Protein AF-A0A944F4V7-F1 (afdb_monomer_lite)

Foldseek 3Di:
DDDQLVVVLVVLCVVLVVDDPVVSLVSLLVVLCVCLVVVNLVSNLVVLCPDDPVSVLSSLSSCLSSLVQVVLLQLCQPPRPNSNVSSLVRNLVSVNDLVSLVVSCPPHDPVSLLSSLVSCLVSLVQVSLLVCLVVCCVPPRLLSSLSSLLSYDPVSCLVCCLVSVVNDPQQQSVLVRPVPSLLVSVLVVLVPDDLVCLQVVCQRCVNSLLNNCVPCVPSSLVSCQVNPHLADHPSCLCVLLSNCVVPLLSSLVSLVDPSNVRSVVVNSPDLSNLLSSQVPHDLVSLLVSLQVCLVPVVVNVSNLVSHDPVCSVVSCVSHPDDPPDPPPVPDDD

pLDDT: mean 88.34, std 12.75, range [27.78, 97.62]

Secondary structure (DSSP, 8-state):
-PPPHHHHHHHHHHHHTTS-HHHHHHHHHHHHHHHHHTT-HHHHHHHHHTS-HHHHHHHHHHHHHHT-HHHHHTTTT-SSHHHHHHHHHHHHHHT--HHHHHHHHHT--HHHHHHHHHHHHHHT-HHHHHHHHHHHHHHH-HHHHTTTTTTS-HHHHHHHHHHHGGG----HHHHHH-HHHHHHHHHHHHHHS-HHHHHHHHHHHHHHHHHTTTT-HHHHHHHHHHS--SS--HHHHTTHHHHHHH-HHHHHHHHHSTTHHHHHHTT---HHHHHHHHHHS-HHHHHHHHHHTTT-HHHHHHHHHHS-HHHHHHHHHHSS-----TTSSS---

Sequence (333 aa):
MVHPPQRQADRLLDALDPLPYPLRMRQLAGRARQLAAEGTLRPVLEELDGRGPYERGIAAVAAAVGRDADWVAARLADPDDFVRGQALRVAGRLGVPDAAYEAALDDAPAAVRHQLVRAMVRDGRTALAERMVDAVRDTWGDAEAVRLLPICGHETVARLLPALFHAVHSWKALGARHPALVLDAAEGELAALPEALRDGWWQRNAHAVASALDAEPLRVLGLLGRYAPTALPLALRGRLGALAAADPAGVVRLLLGPGGYAIRRSGALRRSVLCRLARNAPQQVVVELGRAMGQYTRDVARLAMALPPAERGPFWGSSPGKPKTRTEMILKP

Radius of gyration: 29.89 Å; chains: 1; bounding box: 67×53×82 Å

Structure (mmCIF, N/CA/C/O backbone):
data_AF-A0A944F4V7-F1
#
_entry.id   AF-A0A944F4V7-F1
#
loop_
_atom_site.group_PDB
_atom_site.id
_atom_site.type_symbol
_atom_site.label_atom_id
_atom_site.label_alt_id
_atom_site.label_comp_id
_atom_site.label_asym_id
_atom_site.label_entity_id
_atom_site.label_seq_id
_atom_site.pdbx_PDB_ins_code
_atom_site.Cartn_x
_atom_site.Cartn_y
_atom_site.Cartn_z
_atom_site.occupancy
_atom_site.B_iso_or_equiv
_atom_site.auth_seq_id
_atom_site.auth_comp_id
_atom_site.auth_asym_id
_atom_site.auth_atom_id
_atom_site.pdbx_PDB_model_num
ATOM 1 N N . MET A 1 1 ? -16.681 -3.894 49.417 1.00 44.81 1 MET A N 1
ATOM 2 C CA . MET A 1 1 ? -18.051 -3.545 48.979 1.00 44.81 1 MET A CA 1
ATOM 3 C C . MET A 1 1 ? -17.992 -3.174 47.508 1.00 44.81 1 MET A C 1
ATOM 5 O O . MET A 1 1 ? -17.346 -2.188 47.182 1.00 44.81 1 MET A O 1
ATOM 9 N N . VAL A 1 2 ? -18.595 -3.975 46.629 1.00 52.44 2 VAL A N 1
ATOM 10 C CA . VAL A 1 2 ? -18.727 -3.638 45.203 1.00 52.44 2 VAL A CA 1
ATOM 11 C C . VAL A 1 2 ? -19.803 -2.554 45.097 1.00 52.44 2 VAL A C 1
ATOM 13 O O . VAL A 1 2 ? -20.919 -2.744 45.573 1.00 52.44 2 VAL A O 1
ATOM 16 N N . HIS A 1 3 ? -19.448 -1.376 44.591 1.00 54.50 3 HIS A N 1
ATOM 17 C CA . HIS A 1 3 ? -20.402 -0.283 44.394 1.00 54.50 3 HIS A CA 1
ATOM 18 C C . HIS A 1 3 ? -21.129 -0.459 43.054 1.00 54.50 3 HIS A C 1
ATOM 20 O O . HIS A 1 3 ? -20.531 -1.011 42.135 1.00 54.50 3 HIS A O 1
ATOM 26 N N . PRO A 1 4 ? -22.387 0.002 42.921 1.00 66.06 4 PRO A N 1
ATOM 27 C CA . PRO A 1 4 ? -23.105 -0.087 41.652 1.00 66.06 4 PRO A CA 1
ATOM 28 C C . PRO A 1 4 ? -22.351 0.681 40.551 1.00 66.06 4 PRO A C 1
ATOM 30 O O . PRO A 1 4 ? -21.737 1.707 40.874 1.00 66.06 4 PRO A O 1
ATOM 33 N N . PRO A 1 5 ? -22.421 0.229 39.283 1.00 60.38 5 PRO A N 1
ATOM 34 C CA . PRO A 1 5 ? -21.666 0.802 38.166 1.00 60.38 5 PRO A CA 1
ATOM 35 C C . PRO A 1 5 ? -21.844 2.319 38.066 1.00 60.38 5 PRO A C 1
ATOM 37 O O . PRO A 1 5 ? -20.835 3.019 38.030 1.00 60.38 5 PRO A O 1
ATOM 40 N N . GLN A 1 6 ? -23.079 2.819 38.253 1.00 65.75 6 GLN A N 1
ATOM 41 C CA . GLN A 1 6 ? -23.404 4.256 38.237 1.00 65.75 6 GLN A CA 1
ATOM 42 C C . GLN A 1 6 ? -22.498 5.117 39.112 1.00 65.75 6 GLN A C 1
ATOM 44 O O . GLN A 1 6 ? -21.993 6.165 38.720 1.00 65.75 6 GLN A O 1
ATOM 49 N N . ARG A 1 7 ? -22.202 4.619 40.312 1.00 79.19 7 ARG A N 1
ATOM 50 C CA . ARG A 1 7 ? -21.330 5.328 41.247 1.00 79.19 7 ARG A CA 1
ATOM 51 C C . ARG A 1 7 ? -19.857 5.200 40.879 1.00 79.19 7 ARG A C 1
ATOM 53 O O . ARG A 1 7 ? -19.059 5.980 41.378 1.00 79.19 7 ARG A O 1
ATOM 60 N N . GLN A 1 8 ? -19.465 4.203 40.095 1.00 83.81 8 GLN A N 1
ATOM 61 C CA . GLN A 1 8 ? -18.080 3.993 39.681 1.00 83.81 8 GLN A CA 1
ATOM 62 C C . GLN A 1 8 ? -17.703 4.869 38.483 1.00 83.81 8 GLN A C 1
ATOM 64 O O . GLN A 1 8 ? -16.609 5.434 38.506 1.00 83.81 8 GLN A O 1
ATOM 69 N N . ALA A 1 9 ? -18.585 5.031 37.490 1.00 88.12 9 ALA A N 1
ATOM 70 C CA . ALA A 1 9 ? -18.339 5.939 36.370 1.00 88.12 9 ALA A CA 1
ATOM 71 C C . ALA A 1 9 ? -18.268 7.400 36.836 1.00 88.12 9 ALA A C 1
ATOM 73 O O . ALA A 1 9 ? -17.292 8.080 36.523 1.00 88.12 9 ALA A O 1
ATOM 74 N N . ASP A 1 10 ? -19.216 7.852 37.666 1.00 90.38 10 ASP A N 1
ATOM 75 C CA . ASP A 1 10 ? -19.192 9.213 38.226 1.00 90.38 10 ASP A CA 1
ATOM 76 C C . ASP A 1 10 ? -17.923 9.466 39.044 1.00 90.38 10 ASP A C 1
ATOM 78 O O . ASP A 1 10 ? -17.192 10.414 38.782 1.00 90.38 10 ASP A O 1
ATOM 82 N N . ARG A 1 11 ? -17.560 8.546 39.950 1.00 88.69 11 ARG A N 1
ATOM 83 C CA . ARG A 1 11 ? -16.312 8.661 40.727 1.00 88.69 11 ARG A CA 1
ATOM 84 C C . ARG A 1 11 ? -15.065 8.702 39.855 1.00 88.69 11 ARG A C 1
ATOM 86 O O . ARG A 1 11 ? -14.074 9.321 40.244 1.00 88.69 11 ARG A O 1
ATOM 93 N N . LEU A 1 12 ? -15.063 7.980 38.734 1.00 91.38 12 LEU A N 1
ATOM 94 C CA . LEU A 1 12 ? -13.955 8.033 37.794 1.00 91.38 12 LEU A CA 1
ATOM 95 C C . LEU A 1 12 ? -13.883 9.423 37.161 1.00 91.38 12 LEU A C 1
ATOM 97 O O . LEU A 1 12 ? -12.810 10.015 37.179 1.00 91.38 12 LEU A O 1
ATOM 101 N N . LEU A 1 13 ? -14.995 9.953 36.651 1.00 93.56 13 LEU A N 1
ATOM 102 C CA . LEU A 1 13 ? -15.038 11.278 36.030 1.00 93.56 13 LEU A CA 1
ATOM 103 C C . LEU A 1 13 ? -14.674 12.386 37.026 1.00 93.56 13 LEU A C 1
ATOM 105 O O . LEU A 1 13 ? -13.782 13.178 36.726 1.00 93.56 13 LEU A O 1
ATOM 109 N N . ASP A 1 14 ? -15.234 12.363 38.236 1.00 93.56 14 ASP A N 1
ATOM 110 C CA . ASP A 1 14 ? -14.926 13.310 39.316 1.00 93.56 14 ASP A CA 1
ATOM 111 C C . ASP A 1 14 ? -13.430 13.312 39.668 1.00 93.56 14 ASP A C 1
ATOM 113 O O . ASP A 1 14 ? -12.828 14.354 39.923 1.00 93.56 14 ASP A O 1
ATOM 117 N N . ALA A 1 15 ? -12.788 12.139 39.653 1.00 91.56 15 ALA A N 1
ATOM 118 C CA . ALA A 1 15 ? -11.355 12.023 39.912 1.00 91.56 15 ALA A CA 1
ATOM 119 C C . ALA A 1 15 ? -10.479 12.518 38.745 1.00 91.56 15 ALA A C 1
ATOM 121 O O . ALA A 1 15 ? -9.289 12.778 38.941 1.00 91.56 15 ALA A O 1
ATOM 122 N N . LEU A 1 16 ? -11.026 12.594 37.530 1.00 93.69 16 LEU A N 1
ATOM 123 C CA . LEU A 1 16 ? -10.324 13.011 36.315 1.00 93.69 16 LEU A CA 1
ATOM 124 C C . LEU A 1 16 ? -10.502 14.500 36.002 1.00 93.69 16 LEU A C 1
ATOM 126 O O . LEU A 1 16 ? -9.592 15.099 35.419 1.00 93.69 16 LEU A O 1
ATOM 130 N N . ASP A 1 17 ? -11.645 15.077 36.365 1.00 92.75 17 ASP A N 1
ATOM 131 C CA . ASP A 1 17 ? -12.039 16.446 36.031 1.00 92.75 17 ASP A CA 1
ATOM 132 C C . ASP A 1 17 ? -11.018 17.515 36.478 1.00 92.75 17 ASP A C 1
ATOM 134 O O . ASP A 1 17 ? -10.522 18.253 35.617 1.00 92.75 17 ASP A O 1
ATOM 138 N N . PRO A 1 18 ? -10.542 17.536 37.745 1.00 94.38 18 PRO A N 1
ATOM 139 C CA . PRO A 1 18 ? -9.635 18.588 38.210 1.00 94.38 18 PRO A CA 1
ATOM 140 C C . PRO A 1 18 ? -8.198 18.451 37.677 1.00 94.38 18 PRO A C 1
ATOM 142 O O . PRO A 1 18 ? -7.363 19.327 37.907 1.00 94.38 18 PRO A O 1
ATOM 145 N N . LEU A 1 19 ? -7.859 17.345 37.005 1.00 94.94 19 LEU A N 1
ATOM 146 C CA . LEU A 1 19 ? -6.483 17.045 36.611 1.00 94.94 19 LEU A CA 1
ATOM 147 C C . LEU A 1 19 ? -6.128 17.628 35.235 1.00 94.94 19 LEU A C 1
ATOM 149 O O . LEU A 1 19 ? -6.911 17.498 34.294 1.00 94.94 19 LEU A O 1
ATOM 153 N N . PRO A 1 20 ? -4.902 18.152 35.038 1.00 94.31 20 PRO A N 1
ATOM 154 C CA . PRO A 1 20 ? -4.412 18.489 33.707 1.00 94.31 20 PRO A CA 1
ATOM 155 C C . PRO A 1 20 ? -4.238 17.223 32.859 1.00 94.31 20 PRO A C 1
ATOM 157 O O . PRO A 1 20 ? -3.941 16.140 33.373 1.00 94.31 20 PRO A O 1
ATOM 160 N N . TYR A 1 21 ? -4.362 17.370 31.537 1.00 91.31 21 TYR A N 1
ATOM 161 C CA . TYR A 1 21 ? -4.450 16.251 30.591 1.00 91.31 21 TYR A CA 1
ATOM 162 C C . TYR A 1 21 ? -3.407 15.125 30.794 1.00 91.31 21 TYR A C 1
ATOM 164 O O . TYR A 1 21 ? -3.813 13.960 30.854 1.00 91.31 21 TYR A O 1
ATOM 172 N N . PRO A 1 22 ? -2.096 15.393 30.987 1.00 94.00 22 PRO A N 1
ATOM 173 C CA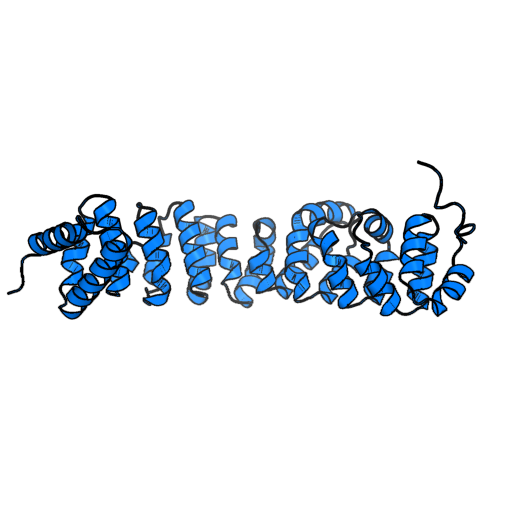 . PRO A 1 22 ? -1.122 14.318 31.194 1.00 94.00 22 PRO A CA 1
ATOM 174 C C . PRO A 1 22 ? -1.372 13.500 32.470 1.00 94.00 22 PRO A C 1
ATOM 176 O O . PRO A 1 22 ? -1.200 12.280 32.469 1.00 94.00 22 PRO A O 1
ATOM 179 N N . LEU A 1 23 ? -1.787 14.158 33.558 1.00 95.50 23 LEU A N 1
ATOM 180 C CA . LEU A 1 23 ? -2.113 13.493 34.822 1.00 95.50 23 LEU A CA 1
ATOM 181 C C . LEU A 1 23 ? -3.449 12.762 34.727 1.00 95.50 23 LEU A C 1
ATOM 183 O O . LEU A 1 23 ? -3.547 11.633 35.199 1.00 95.50 23 LEU A O 1
ATOM 187 N N . ARG A 1 24 ? -4.429 13.347 34.032 1.00 95.88 24 ARG A N 1
ATOM 188 C CA . ARG A 1 24 ? -5.716 12.713 33.740 1.00 95.88 24 ARG A CA 1
ATOM 189 C C . ARG A 1 24 ? -5.533 11.374 33.028 1.00 95.88 24 ARG A C 1
ATOM 191 O O . ARG A 1 24 ? -6.072 10.366 33.468 1.00 95.88 24 ARG A O 1
ATOM 198 N N . MET A 1 25 ? -4.712 11.329 31.977 1.00 95.31 25 MET A N 1
ATOM 199 C CA . MET A 1 25 ? -4.456 10.087 31.236 1.00 95.31 25 MET A CA 1
ATOM 200 C C . MET A 1 25 ? -3.728 9.033 32.081 1.00 95.31 25 MET A C 1
ATOM 202 O O . MET A 1 25 ? -4.051 7.847 32.001 1.00 95.31 25 MET A O 1
ATOM 206 N N . ARG A 1 26 ? -2.778 9.443 32.934 1.00 95.50 26 ARG A N 1
ATOM 207 C CA . ARG A 1 26 ? -2.108 8.528 33.876 1.00 95.50 26 ARG A CA 1
ATOM 208 C C . ARG A 1 26 ? -3.081 7.965 34.910 1.00 95.50 26 ARG A C 1
ATOM 210 O O . ARG A 1 26 ? -3.062 6.760 35.157 1.00 95.50 26 ARG A O 1
ATOM 217 N N . GLN A 1 27 ? -3.932 8.819 35.473 1.00 96.69 27 GLN A N 1
ATOM 218 C CA . GLN A 1 27 ? -4.938 8.431 36.456 1.00 96.69 27 GLN A CA 1
ATOM 219 C C . GLN A 1 27 ? -5.965 7.474 35.845 1.00 96.69 27 GLN A C 1
ATOM 221 O O . GLN A 1 27 ? -6.223 6.415 36.415 1.00 96.69 27 GLN A O 1
ATOM 226 N N . LEU A 1 28 ? -6.473 7.791 34.650 1.00 96.88 28 LEU A N 1
ATOM 227 C CA . LEU A 1 28 ? -7.366 6.919 33.888 1.00 96.88 28 LEU A CA 1
ATOM 228 C C . LEU A 1 28 ? -6.729 5.546 33.656 1.00 96.88 28 LEU A C 1
ATOM 230 O O . LEU A 1 28 ? -7.348 4.522 33.927 1.00 96.88 28 LEU A O 1
ATOM 234 N N . ALA A 1 29 ? -5.466 5.511 33.227 1.00 96.88 29 ALA A N 1
ATOM 235 C CA . ALA A 1 29 ? -4.769 4.254 32.989 1.00 96.88 29 ALA A CA 1
ATOM 236 C C . ALA A 1 29 ? -4.538 3.434 34.273 1.00 96.88 29 ALA A C 1
ATOM 238 O O . ALA A 1 29 ? -4.562 2.202 34.247 1.00 96.88 29 ALA A O 1
ATOM 239 N N . GLY A 1 30 ? -4.283 4.095 35.405 1.00 97.06 30 GLY A N 1
ATOM 240 C CA . GLY A 1 30 ? -4.199 3.443 36.714 1.00 97.06 30 GLY A CA 1
ATOM 241 C C . GLY A 1 30 ? -5.532 2.814 37.120 1.00 97.06 30 GLY A C 1
ATOM 242 O O . GLY A 1 30 ? -5.583 1.624 37.424 1.00 97.06 30 GLY A O 1
ATOM 243 N N . ARG A 1 31 ? -6.618 3.591 37.041 1.00 95.88 31 ARG A N 1
ATOM 244 C CA . ARG A 1 31 ? -7.967 3.141 37.409 1.00 95.88 31 ARG A CA 1
ATOM 245 C C . ARG A 1 31 ? -8.499 2.047 36.495 1.00 95.88 31 ARG A C 1
ATOM 247 O O . ARG A 1 31 ? -9.034 1.070 37.000 1.00 95.88 31 ARG A O 1
ATOM 254 N N . ALA A 1 32 ? -8.290 2.148 35.186 1.00 96.50 32 ALA A N 1
ATOM 255 C CA . ALA A 1 32 ? -8.706 1.113 34.244 1.00 96.50 32 ALA A CA 1
ATOM 256 C C . ALA A 1 32 ? -8.032 -0.240 34.536 1.00 96.50 32 ALA A C 1
ATOM 258 O O . ALA A 1 32 ? -8.699 -1.270 34.526 1.00 96.50 32 ALA A O 1
ATOM 259 N N . ARG A 1 33 ? -6.730 -0.246 34.865 1.00 97.25 33 ARG A N 1
ATOM 260 C CA . ARG A 1 33 ? -6.018 -1.476 35.265 1.00 97.25 33 ARG A CA 1
ATOM 261 C C . ARG A 1 33 ? -6.541 -2.055 36.573 1.00 97.25 33 ARG A C 1
ATOM 263 O O . ARG A 1 33 ? -6.682 -3.267 36.673 1.00 97.25 33 ARG A O 1
ATOM 270 N N . GLN A 1 34 ? -6.831 -1.198 37.550 1.00 96.38 34 GLN A N 1
ATOM 271 C CA . GLN A 1 34 ? -7.419 -1.625 38.815 1.00 96.38 34 GLN A CA 1
ATOM 272 C C . GLN A 1 34 ? -8.799 -2.263 38.595 1.00 96.38 34 GLN A C 1
ATOM 274 O O . GLN A 1 34 ? -9.017 -3.395 39.009 1.00 96.38 34 GLN A O 1
ATOM 279 N N . LEU A 1 35 ? -9.697 -1.579 37.882 1.00 95.88 35 LEU A N 1
ATOM 280 C CA . LEU A 1 35 ? -11.039 -2.084 37.578 1.00 95.88 35 LEU A CA 1
ATOM 281 C C . LEU A 1 35 ? -10.995 -3.393 36.776 1.00 95.88 35 LEU A C 1
ATOM 283 O O . LEU A 1 35 ? -11.825 -4.274 36.993 1.00 95.88 35 LEU A O 1
ATOM 287 N N . ALA A 1 36 ? -10.023 -3.545 35.869 1.00 95.44 36 ALA A N 1
ATOM 288 C CA . ALA A 1 36 ? -9.815 -4.791 35.135 1.00 95.44 36 ALA A CA 1
ATOM 289 C C . ALA A 1 36 ? -9.395 -5.935 36.068 1.00 95.44 36 ALA A C 1
ATOM 291 O O . ALA A 1 36 ? -9.970 -7.017 36.003 1.00 95.44 36 ALA A O 1
ATOM 292 N N . ALA A 1 37 ? -8.434 -5.689 36.967 1.00 95.88 37 ALA A N 1
ATOM 293 C CA . ALA A 1 37 ? -7.985 -6.677 37.950 1.00 95.88 37 ALA A CA 1
ATOM 294 C C . ALA A 1 37 ? -9.098 -7.079 38.933 1.00 95.88 37 ALA A C 1
ATOM 296 O O . ALA A 1 37 ? -9.142 -8.217 39.389 1.00 95.88 37 ALA A O 1
ATOM 297 N N . GLU A 1 38 ? -10.011 -6.155 39.231 1.00 94.38 38 GLU A N 1
ATOM 298 C CA . GLU A 1 38 ? -11.187 -6.384 40.074 1.00 94.38 38 GLU A CA 1
ATOM 299 C C . GLU A 1 38 ? -12.370 -7.015 39.312 1.00 94.38 38 GLU A C 1
ATOM 301 O O . GLU A 1 38 ? -13.386 -7.328 39.928 1.00 94.38 38 GLU A O 1
ATOM 306 N N . GLY A 1 39 ? -12.280 -7.187 37.987 1.00 93.50 39 GLY A N 1
ATOM 307 C CA . GLY A 1 39 ? -13.364 -7.732 37.159 1.00 93.50 39 GLY A CA 1
ATOM 308 C C . GLY A 1 39 ? -14.582 -6.810 37.012 1.00 93.50 39 GLY A C 1
ATOM 309 O O . GLY A 1 39 ? -15.650 -7.261 36.612 1.00 93.50 39 GLY A O 1
ATOM 310 N N . THR A 1 40 ? -14.445 -5.519 37.329 1.00 94.56 40 THR A N 1
ATOM 311 C CA . THR A 1 40 ? -15.544 -4.533 37.324 1.00 94.56 40 THR A CA 1
ATOM 312 C C . THR A 1 40 ? -15.432 -3.500 36.203 1.00 94.56 40 THR A C 1
ATOM 314 O O . THR A 1 40 ? -16.271 -2.610 36.096 1.00 94.56 40 THR A O 1
ATOM 317 N N . LEU A 1 41 ? -14.424 -3.615 35.330 1.00 95.69 41 LEU A N 1
ATOM 318 C CA . LEU A 1 41 ? -14.209 -2.664 34.239 1.00 95.69 41 LEU A CA 1
ATOM 319 C C . LEU A 1 41 ? -15.388 -2.607 33.261 1.00 95.69 41 LEU A C 1
ATOM 321 O O . LEU A 1 41 ? -15.844 -1.515 32.939 1.00 95.69 41 LEU A O 1
ATOM 325 N N . ARG A 1 42 ? -15.888 -3.759 32.797 1.00 95.25 42 ARG A N 1
ATOM 326 C CA . ARG A 1 42 ? -16.908 -3.819 31.741 1.00 95.25 42 ARG A CA 1
ATOM 327 C C . ARG A 1 42 ? -18.179 -3.011 32.068 1.00 95.25 42 ARG A C 1
ATOM 329 O O . ARG A 1 42 ? -18.525 -2.161 31.249 1.00 95.25 42 ARG A O 1
ATOM 336 N N . PRO A 1 43 ? -18.813 -3.167 33.247 1.00 95.06 43 PRO A N 1
ATOM 337 C CA . PRO A 1 43 ? -19.962 -2.342 33.625 1.00 95.06 43 PRO A CA 1
ATOM 338 C C . PRO A 1 43 ? -19.690 -0.830 33.584 1.00 95.06 43 PRO A C 1
ATOM 340 O O . PRO A 1 43 ? -20.541 -0.060 33.150 1.00 95.06 43 PRO A O 1
ATOM 343 N N . VAL A 1 44 ? -18.491 -0.394 33.990 1.00 95.56 44 VAL A N 1
ATOM 344 C CA . VAL A 1 44 ? -18.100 1.027 33.941 1.00 95.56 44 VAL A CA 1
ATOM 345 C C . VAL A 1 44 ? -17.952 1.506 32.497 1.00 95.56 44 VAL A C 1
ATOM 347 O O . VAL A 1 44 ? -18.348 2.623 32.172 1.00 95.56 44 VAL A O 1
ATOM 350 N N . LEU A 1 45 ? -17.394 0.672 31.615 1.00 96.44 45 LEU A N 1
ATOM 351 C CA . LEU A 1 45 ? -17.260 1.003 30.196 1.00 96.44 45 LEU A CA 1
ATOM 352 C C . LEU A 1 45 ? -18.617 1.147 29.505 1.00 96.44 45 LEU A C 1
ATOM 354 O O . LEU A 1 45 ? -18.781 2.052 28.696 1.00 96.44 45 LEU A O 1
ATOM 358 N N . GLU A 1 46 ? -19.561 0.248 29.786 1.00 94.56 46 GLU A N 1
ATOM 359 C CA . GLU A 1 46 ? -20.922 0.289 29.229 1.00 94.56 46 GLU A CA 1
ATOM 360 C C . GLU A 1 46 ? -21.663 1.548 29.661 1.00 94.56 46 GLU A C 1
ATOM 362 O O . GLU A 1 46 ? -22.336 2.194 28.862 1.00 94.56 46 GLU A O 1
ATOM 367 N N . GLU A 1 47 ? -21.481 1.946 30.914 1.00 93.56 47 GLU A N 1
ATOM 368 C CA . GLU A 1 47 ? -22.093 3.160 31.410 1.00 93.56 47 GLU A CA 1
ATOM 369 C C . GLU A 1 47 ? -21.498 4.423 30.787 1.00 93.56 47 GLU A C 1
ATOM 371 O O . GLU A 1 47 ? -22.243 5.305 30.365 1.00 93.56 47 GLU A O 1
ATOM 376 N N . LEU A 1 48 ? -20.168 4.522 30.716 1.00 94.81 48 LEU A N 1
ATOM 377 C CA . LEU A 1 48 ? -19.509 5.635 30.033 1.00 94.81 48 LEU A CA 1
ATOM 378 C C . LEU A 1 48 ? -19.908 5.695 28.552 1.00 94.81 48 LEU A C 1
ATOM 380 O O . LEU A 1 48 ? -20.023 6.786 27.997 1.00 94.81 48 LEU A O 1
ATOM 384 N N . ASP A 1 49 ? -20.141 4.539 27.925 1.00 93.25 49 ASP A N 1
ATOM 385 C CA . ASP A 1 49 ? -20.558 4.464 26.526 1.00 93.25 49 ASP A CA 1
ATOM 386 C C . ASP A 1 49 ? -21.980 5.003 26.292 1.00 93.25 49 ASP A C 1
ATOM 388 O O . ASP A 1 49 ? -22.255 5.586 25.248 1.00 93.25 49 ASP A O 1
ATOM 392 N N . GLY A 1 50 ? -22.866 4.875 27.285 1.00 90.50 50 GLY A N 1
ATOM 393 C CA . GLY A 1 50 ? -24.232 5.410 27.242 1.00 90.50 50 GLY A CA 1
ATOM 394 C C . GLY A 1 50 ? -24.348 6.926 27.459 1.00 90.50 50 GLY A C 1
ATOM 395 O O . GLY A 1 50 ? -25.464 7.443 27.507 1.00 90.50 50 GLY A O 1
ATOM 396 N N . ARG A 1 51 ? -23.226 7.638 27.632 1.00 91.50 51 ARG A N 1
ATOM 397 C CA . ARG A 1 51 ? -23.174 9.086 27.907 1.00 91.50 51 ARG A CA 1
ATOM 398 C C . ARG A 1 51 ? -22.764 9.883 26.652 1.00 91.50 51 ARG A C 1
ATOM 400 O O . ARG A 1 51 ? -23.140 9.537 25.534 1.00 91.50 51 ARG A O 1
ATOM 407 N N . GLY A 1 52 ? -22.059 11.004 26.827 1.00 90.75 52 GLY A N 1
ATOM 408 C CA . GLY A 1 52 ? -21.645 11.895 25.748 1.00 90.75 52 GLY A CA 1
ATOM 409 C C . GLY A 1 52 ? -20.337 11.472 25.061 1.00 90.75 52 GLY A C 1
ATOM 410 O O . GLY A 1 52 ? -19.647 10.555 25.510 1.00 90.75 52 GLY A O 1
ATOM 411 N N . PRO A 1 53 ? -19.942 12.159 23.970 1.00 92.12 53 PRO A N 1
ATOM 412 C CA . PRO A 1 53 ? -18.733 11.825 23.206 1.00 92.12 53 PRO A CA 1
ATOM 413 C C . PRO A 1 53 ? -17.445 11.815 24.043 1.00 92.12 53 PRO A C 1
ATOM 415 O O . PRO A 1 53 ? -16.541 11.014 23.804 1.00 92.12 53 PRO A O 1
ATOM 418 N N . TYR A 1 54 ? -17.357 12.686 25.054 1.00 91.81 54 TYR A N 1
ATOM 419 C CA . TYR A 1 54 ? -16.204 12.742 25.949 1.00 91.81 54 TYR A CA 1
ATOM 420 C C . TYR A 1 54 ? -16.077 11.466 26.792 1.00 91.81 54 TYR A C 1
ATOM 422 O O . TYR A 1 54 ? -15.005 10.858 26.844 1.00 91.81 54 TYR A O 1
ATOM 430 N N . GLU A 1 55 ? -17.175 11.021 27.402 1.00 95.00 55 GLU A N 1
ATOM 431 C CA . GLU A 1 55 ? -17.223 9.812 28.222 1.00 95.00 55 GLU A CA 1
ATOM 432 C C . GLU A 1 55 ? -16.980 8.558 27.379 1.00 95.00 55 GLU A C 1
ATOM 434 O O . GLU A 1 55 ? -16.205 7.689 27.786 1.00 95.00 55 GLU A O 1
ATOM 439 N N . ARG A 1 56 ? -17.529 8.510 26.160 1.00 95.88 56 ARG A N 1
ATOM 440 C CA . ARG A 1 56 ? -17.249 7.447 25.181 1.00 95.88 56 ARG A CA 1
ATOM 441 C C . ARG A 1 56 ? -15.764 7.384 24.820 1.00 95.88 56 ARG A C 1
ATOM 443 O O . ARG A 1 56 ? -15.167 6.306 24.777 1.00 95.88 56 ARG A O 1
ATOM 450 N N . GLY A 1 57 ? -15.124 8.540 24.642 1.00 94.25 57 GLY A N 1
ATOM 451 C CA . GLY A 1 57 ? -13.679 8.629 24.447 1.00 94.25 57 GLY A CA 1
ATOM 452 C C . GLY A 1 57 ? -12.876 8.098 25.642 1.00 94.25 57 GLY A C 1
ATOM 453 O O . GLY A 1 57 ? -11.903 7.360 25.455 1.00 94.25 57 GLY A O 1
ATOM 454 N N . ILE A 1 58 ? -13.299 8.407 26.873 1.00 96.19 58 ILE A N 1
ATOM 455 C CA . ILE A 1 58 ? -12.700 7.849 28.097 1.00 96.19 58 ILE A CA 1
ATOM 456 C C . ILE A 1 58 ? -12.878 6.330 28.141 1.00 96.19 58 ILE A C 1
ATOM 458 O O . ILE A 1 58 ? -11.902 5.627 28.417 1.00 96.19 58 ILE A O 1
ATOM 462 N N . ALA A 1 59 ? -14.071 5.818 27.826 1.00 97.19 59 ALA A N 1
ATOM 463 C CA . ALA A 1 59 ? -14.349 4.386 27.766 1.00 97.19 59 ALA A CA 1
ATOM 464 C C . ALA A 1 59 ? -13.402 3.682 26.785 1.00 97.19 59 ALA A C 1
ATOM 466 O O . ALA A 1 59 ? -12.776 2.685 27.138 1.00 97.19 59 ALA A O 1
ATOM 467 N N . ALA A 1 60 ? -13.191 4.249 25.595 1.00 97.00 60 ALA A N 1
ATOM 468 C CA . ALA A 1 60 ? -12.295 3.675 24.594 1.00 97.00 60 ALA A CA 1
ATOM 469 C C . ALA A 1 60 ? -10.834 3.588 25.070 1.00 97.00 60 ALA A C 1
ATOM 471 O O . ALA A 1 60 ? -10.135 2.599 24.814 1.00 97.00 60 ALA A O 1
ATOM 472 N N . VAL A 1 61 ? -10.350 4.604 25.790 1.00 96.69 61 VAL A N 1
ATOM 473 C CA . VAL A 1 61 ? -9.004 4.585 26.383 1.00 96.69 61 VAL A CA 1
ATOM 474 C C . VAL A 1 61 ? -8.931 3.600 27.554 1.00 96.69 61 VAL A C 1
ATOM 476 O O . VAL A 1 61 ? -7.962 2.844 27.652 1.00 96.69 61 VAL A O 1
ATOM 479 N N . ALA A 1 62 ? -9.949 3.563 28.415 1.00 97.38 62 ALA A N 1
ATOM 480 C CA . ALA A 1 62 ? -10.026 2.638 29.540 1.00 97.38 62 ALA A CA 1
ATOM 481 C C . ALA A 1 62 ? -10.059 1.174 29.077 1.00 97.38 62 ALA A C 1
ATOM 483 O O . ALA A 1 62 ? -9.282 0.370 29.587 1.00 97.38 62 ALA A O 1
ATOM 484 N N . ALA A 1 63 ? -10.868 0.844 28.067 1.00 97.62 63 ALA A N 1
ATOM 485 C CA . ALA A 1 63 ? -10.945 -0.487 27.466 1.00 97.62 63 ALA A CA 1
ATOM 486 C C . ALA A 1 63 ? -9.590 -0.924 26.897 1.00 97.62 63 ALA A C 1
ATOM 488 O O . ALA A 1 63 ? -9.114 -2.027 27.169 1.00 97.62 63 ALA A O 1
ATOM 489 N N . ALA A 1 64 ? -8.912 -0.024 26.177 1.00 96.00 64 ALA A N 1
ATOM 490 C CA . ALA A 1 64 ? -7.577 -0.277 25.649 1.00 96.00 64 ALA A CA 1
ATOM 491 C C . ALA A 1 64 ? -6.549 -0.583 26.752 1.00 96.00 64 ALA A C 1
ATOM 493 O O . ALA A 1 64 ? -5.740 -1.502 26.612 1.00 96.00 64 ALA A O 1
ATOM 494 N N . VAL A 1 65 ? -6.564 0.184 27.846 1.00 97.31 65 VAL A N 1
ATOM 495 C CA . VAL A 1 65 ? -5.627 0.010 28.965 1.00 97.31 65 VAL A CA 1
ATOM 496 C C . VAL A 1 65 ? -5.954 -1.230 29.799 1.00 97.31 65 VAL A C 1
ATOM 498 O O . VAL A 1 65 ? -5.044 -1.960 30.192 1.00 97.31 65 VAL A O 1
ATOM 501 N N . GLY A 1 66 ? -7.238 -1.475 30.051 1.00 96.50 66 GLY A N 1
ATOM 502 C CA . GLY A 1 66 ? -7.742 -2.650 30.757 1.00 96.50 66 GLY A CA 1
ATOM 503 C C . GLY A 1 66 ? -7.721 -3.935 29.930 1.00 96.50 66 GLY A C 1
ATOM 504 O O . GLY A 1 66 ? -8.047 -4.991 30.457 1.00 96.50 66 GLY A O 1
ATOM 505 N N . ARG A 1 67 ? -7.294 -3.852 28.662 1.00 96.56 67 ARG A N 1
ATOM 506 C CA . ARG A 1 67 ? -7.199 -4.964 27.707 1.00 96.56 67 ARG A CA 1
ATOM 507 C C . ARG A 1 67 ? -8.531 -5.667 27.436 1.00 96.56 67 ARG A C 1
ATOM 509 O O . ARG A 1 67 ? -8.549 -6.870 27.193 1.00 96.56 67 ARG A O 1
ATOM 516 N N . ASP A 1 68 ? -9.624 -4.914 27.432 1.00 96.75 68 ASP A N 1
ATOM 517 C CA . ASP A 1 68 ? -10.948 -5.456 27.150 1.00 96.75 68 ASP A CA 1
ATOM 518 C C . ASP A 1 68 ? -11.167 -5.616 25.630 1.00 96.75 68 ASP A C 1
ATOM 520 O O . ASP A 1 68 ? -11.613 -4.697 24.935 1.00 96.75 68 ASP A O 1
ATOM 524 N N . ALA A 1 69 ? -10.777 -6.780 25.100 1.00 95.94 69 ALA A N 1
ATOM 525 C CA . ALA A 1 69 ? -10.799 -7.072 23.667 1.00 95.94 69 ALA A CA 1
ATOM 526 C C . ALA A 1 69 ? -12.220 -7.124 23.090 1.00 95.94 69 ALA A C 1
ATOM 528 O O . ALA A 1 69 ? -12.435 -6.612 21.993 1.00 95.94 69 ALA A O 1
ATOM 529 N N . ASP A 1 70 ? -13.188 -7.666 23.830 1.00 96.56 70 ASP A N 1
ATOM 530 C CA . ASP A 1 70 ? -14.577 -7.779 23.373 1.00 96.56 70 ASP A CA 1
ATOM 531 C C . ASP A 1 70 ? -15.243 -6.399 23.288 1.00 96.56 70 ASP A C 1
ATOM 533 O O . ASP A 1 70 ? -16.008 -6.126 22.363 1.00 96.56 70 ASP A O 1
ATOM 537 N N . TRP A 1 71 ? -14.920 -5.487 24.217 1.00 96.44 71 TRP A N 1
ATOM 538 C CA . TRP A 1 71 ? -15.399 -4.103 24.134 1.00 96.44 71 TRP A CA 1
ATOM 539 C C . TRP A 1 71 ? -14.816 -3.411 22.905 1.00 96.44 71 TRP A C 1
ATOM 541 O O . TRP A 1 71 ? -15.525 -2.724 22.180 1.00 96.44 71 TRP A O 1
ATOM 551 N N . VAL A 1 72 ? -13.521 -3.605 22.646 1.00 97.31 72 VAL A N 1
ATOM 552 C CA . VAL A 1 72 ? -12.851 -3.032 21.472 1.00 97.31 72 VAL A CA 1
ATOM 553 C C . VAL A 1 72 ? -13.401 -3.619 20.169 1.00 97.31 72 VAL A C 1
ATOM 555 O O . VAL A 1 72 ? -13.590 -2.875 19.206 1.00 97.31 72 VAL A O 1
ATOM 558 N N . ALA A 1 73 ? -13.693 -4.920 20.139 1.00 97.00 73 ALA A N 1
ATOM 559 C CA . ALA A 1 73 ? -14.259 -5.616 18.987 1.00 97.00 73 ALA A CA 1
ATOM 560 C C . ALA A 1 73 ? -15.596 -5.004 18.544 1.00 97.00 73 ALA A C 1
ATOM 562 O O . ALA A 1 73 ? -15.788 -4.739 17.359 1.00 97.00 73 ALA A O 1
ATOM 563 N N . ALA A 1 74 ? -16.480 -4.681 19.491 1.00 95.88 74 ALA A N 1
ATOM 564 C CA . ALA A 1 74 ? -17.788 -4.099 19.187 1.00 95.88 74 ALA A CA 1
ATOM 565 C C . ALA A 1 74 ? -17.719 -2.657 18.631 1.00 95.88 74 ALA A C 1
ATOM 567 O O . ALA A 1 74 ? -18.730 -2.113 18.199 1.00 95.88 74 ALA A O 1
ATOM 568 N N . ARG A 1 75 ? -16.543 -2.010 18.667 1.00 96.25 75 ARG A N 1
ATOM 569 C CA . ARG A 1 75 ? -16.337 -0.581 18.342 1.00 96.25 75 ARG A CA 1
ATOM 570 C C . ARG A 1 75 ? -15.458 -0.379 17.107 1.00 96.25 75 ARG A C 1
ATOM 572 O O . ARG A 1 75 ? -15.063 0.743 16.792 1.00 96.25 75 ARG A O 1
ATOM 579 N N . LEU A 1 76 ? -15.145 -1.449 16.374 1.00 96.19 76 LEU A N 1
ATOM 580 C CA . LEU A 1 76 ? -14.343 -1.365 15.149 1.00 96.19 76 LEU A CA 1
ATOM 581 C C . LEU A 1 76 ? -15.013 -0.533 14.040 1.00 96.19 76 LEU A C 1
ATOM 583 O O . LEU A 1 76 ? -14.304 0.082 13.242 1.00 96.19 76 LEU A O 1
ATOM 587 N N . ALA A 1 77 ? -16.348 -0.485 14.016 1.00 95.44 77 ALA A N 1
ATOM 588 C CA . ALA A 1 77 ? -17.158 0.312 13.091 1.00 95.44 77 ALA A CA 1
ATOM 589 C C . ALA A 1 77 ? -17.976 1.410 13.802 1.00 95.44 77 ALA A C 1
ATOM 591 O O . ALA A 1 77 ? -18.985 1.864 13.273 1.00 95.44 77 ALA A O 1
ATOM 592 N N . ASP A 1 78 ? -17.552 1.839 14.998 1.00 94.69 78 ASP A N 1
ATOM 593 C CA . ASP A 1 78 ? -18.288 2.835 15.788 1.00 94.69 78 ASP A CA 1
ATOM 594 C C . ASP A 1 78 ? -18.526 4.134 14.992 1.00 94.69 78 ASP A C 1
ATOM 596 O O . ASP A 1 78 ? -17.597 4.583 14.314 1.00 94.69 78 ASP A O 1
ATOM 600 N N . PRO A 1 79 ? -19.714 4.766 15.049 1.00 91.38 79 PRO A N 1
ATOM 601 C CA . PRO A 1 79 ? -19.960 6.031 14.356 1.00 91.38 79 PRO A CA 1
ATOM 602 C C . PRO A 1 79 ? -19.083 7.185 14.867 1.00 91.38 79 PRO A C 1
ATOM 604 O O . PRO A 1 79 ? -18.813 8.117 14.112 1.00 91.38 79 PRO A O 1
ATOM 607 N N . ASP A 1 80 ? -18.606 7.131 16.115 1.00 93.62 80 ASP A N 1
ATOM 608 C CA . ASP A 1 80 ? -17.675 8.117 16.660 1.00 93.62 80 ASP A CA 1
ATOM 609 C C . ASP A 1 80 ? -16.242 7.847 16.168 1.00 93.62 80 ASP A C 1
ATOM 611 O O . ASP A 1 80 ? -15.624 6.817 16.457 1.00 93.62 80 ASP A O 1
ATOM 615 N N . ASP A 1 81 ? -15.690 8.804 15.420 1.00 93.56 81 ASP A N 1
ATOM 616 C CA . ASP A 1 81 ? -14.358 8.718 14.816 1.00 93.56 81 ASP A CA 1
ATOM 617 C C . ASP A 1 81 ? -13.229 8.516 15.836 1.00 93.56 81 ASP A C 1
ATOM 619 O O . ASP A 1 81 ? -12.244 7.826 15.543 1.00 93.56 81 ASP A O 1
ATOM 623 N N . PHE A 1 82 ? -13.346 9.104 17.030 1.00 94.56 82 PHE A N 1
ATOM 624 C CA . PHE A 1 82 ? -12.340 8.971 18.077 1.00 94.56 82 PHE A CA 1
ATOM 625 C C . PHE A 1 82 ? -12.389 7.574 18.697 1.00 94.56 82 PHE A C 1
ATOM 627 O O . PHE A 1 82 ? -11.345 6.919 18.809 1.00 94.56 82 PHE A O 1
ATOM 634 N N . VAL A 1 83 ? -13.588 7.094 19.043 1.00 96.31 83 VAL A N 1
ATOM 635 C CA . VAL A 1 83 ? -13.802 5.744 19.593 1.00 96.31 83 VAL A CA 1
ATOM 636 C C . VAL A 1 83 ? -13.328 4.688 18.599 1.00 96.31 83 VAL A C 1
ATOM 638 O O . VAL A 1 83 ? -12.496 3.841 18.942 1.00 96.31 83 VAL A O 1
ATOM 641 N N . ARG A 1 84 ? -13.760 4.794 17.340 1.00 96.25 84 ARG A N 1
ATOM 642 C CA . ARG A 1 84 ? -13.361 3.886 16.263 1.00 96.25 84 ARG A CA 1
ATOM 643 C C . ARG A 1 84 ? -11.859 3.917 16.014 1.00 96.25 84 ARG A C 1
ATOM 645 O O . ARG A 1 84 ? -11.210 2.874 15.936 1.00 96.25 84 ARG A O 1
ATOM 652 N N . GLY A 1 85 ? -11.270 5.110 15.938 1.00 95.50 85 GLY A N 1
ATOM 653 C CA . GLY A 1 85 ? -9.830 5.280 15.766 1.00 95.50 85 GLY A CA 1
ATOM 654 C C . GLY A 1 85 ? -9.022 4.664 16.913 1.00 95.50 85 GLY A C 1
ATOM 655 O O . GLY A 1 85 ? -7.966 4.072 16.673 1.00 95.50 85 GLY A O 1
ATOM 656 N N . GLN A 1 86 ? -9.513 4.763 18.152 1.00 95.56 86 GLN A N 1
ATOM 657 C CA . GLN A 1 86 ? -8.913 4.122 19.321 1.00 95.56 86 GLN A CA 1
ATOM 658 C C . GLN A 1 86 ? -9.023 2.598 19.241 1.00 95.56 86 GLN A C 1
ATOM 660 O O . GLN A 1 86 ? -7.998 1.925 19.383 1.00 95.56 86 GLN A O 1
ATOM 665 N N . ALA A 1 87 ? -10.218 2.074 18.960 1.00 97.06 87 ALA A N 1
ATOM 666 C CA . ALA A 1 87 ? -10.477 0.645 18.835 1.00 97.06 87 ALA A CA 1
ATOM 667 C C . ALA A 1 87 ? -9.587 0.019 17.754 1.00 97.06 87 ALA A C 1
ATOM 669 O O . ALA A 1 87 ? -8.782 -0.873 18.036 1.00 97.06 87 ALA A O 1
ATOM 670 N N . LEU A 1 88 ? -9.612 0.590 16.546 1.00 96.81 88 LEU A N 1
ATOM 671 C CA . LEU A 1 88 ? -8.770 0.160 15.438 1.00 96.81 88 LEU A CA 1
ATOM 672 C C . LEU A 1 88 ? -7.289 0.242 15.779 1.00 96.81 88 LEU A C 1
ATOM 674 O O . LEU A 1 88 ? -6.537 -0.572 15.274 1.00 96.81 88 LEU A O 1
ATOM 678 N N . ARG A 1 89 ? -6.813 1.188 16.598 1.00 95.81 89 ARG A N 1
ATOM 679 C CA . ARG A 1 89 ? -5.381 1.289 16.947 1.00 95.81 89 ARG A CA 1
ATOM 680 C C . ARG A 1 89 ? -4.893 0.146 17.833 1.00 95.81 89 ARG A C 1
ATOM 682 O O . ARG A 1 89 ? -3.723 -0.226 17.739 1.00 95.81 89 ARG A O 1
ATOM 689 N N . VAL A 1 90 ? -5.753 -0.367 18.709 1.00 96.38 90 VAL A N 1
ATOM 690 C CA . VAL A 1 90 ? -5.368 -1.343 19.740 1.00 96.38 90 VAL A CA 1
ATOM 691 C C . VAL A 1 90 ? -5.808 -2.769 19.422 1.00 96.38 90 VAL A C 1
ATOM 693 O O . VAL A 1 90 ? -5.214 -3.696 19.965 1.00 96.38 90 VAL A O 1
ATOM 696 N N . ALA A 1 91 ? -6.765 -2.952 18.507 1.00 96.69 91 ALA A N 1
ATOM 697 C CA . ALA A 1 91 ? -7.367 -4.240 18.162 1.00 96.69 91 ALA A CA 1
ATOM 698 C C . ALA A 1 91 ? -6.345 -5.361 17.894 1.00 96.69 91 ALA A C 1
ATOM 700 O O . ALA A 1 91 ? -6.417 -6.414 18.527 1.00 96.69 91 ALA A O 1
ATOM 701 N N . GLY A 1 92 ? -5.337 -5.122 17.045 1.00 94.06 92 GLY A N 1
ATOM 702 C CA . GLY A 1 92 ? -4.280 -6.105 16.779 1.00 94.06 92 GLY A CA 1
ATOM 703 C C . GLY A 1 92 ? -3.471 -6.506 18.020 1.00 94.06 92 GLY A C 1
ATOM 704 O O . GLY A 1 92 ? -3.191 -7.681 18.222 1.00 94.06 92 GLY A O 1
ATOM 705 N N . ARG A 1 93 ? -3.148 -5.557 18.911 1.00 95.00 93 ARG A N 1
ATOM 706 C CA . ARG A 1 93 ? -2.386 -5.837 20.151 1.00 95.00 93 ARG A CA 1
ATOM 707 C C . ARG A 1 93 ? -3.210 -6.559 21.217 1.00 95.00 93 ARG A C 1
ATOM 709 O O . ARG A 1 93 ? -2.638 -7.170 22.123 1.00 95.00 93 ARG A O 1
ATOM 716 N N . LEU A 1 94 ? -4.530 -6.418 21.154 1.00 95.44 94 LEU A N 1
ATOM 717 C CA . LEU A 1 94 ? -5.468 -7.078 22.056 1.00 95.44 94 LEU A CA 1
ATOM 718 C C . LEU A 1 94 ? -5.930 -8.441 21.533 1.00 95.44 94 LEU A C 1
ATOM 720 O O . LEU A 1 94 ? -6.589 -9.156 22.274 1.00 95.44 94 LEU A O 1
ATOM 724 N N . GLY A 1 95 ? -5.560 -8.818 20.305 1.00 94.81 95 GLY A N 1
ATOM 725 C CA . GLY A 1 95 ? -5.949 -10.104 19.729 1.00 94.81 95 GLY A CA 1
ATOM 726 C C . GLY A 1 95 ? -7.431 -10.176 19.364 1.00 94.81 95 GLY A C 1
ATOM 727 O O . GLY A 1 95 ? -8.017 -11.248 19.442 1.00 94.81 95 GLY A O 1
ATOM 728 N N . VAL A 1 96 ? -8.041 -9.048 18.974 1.00 96.62 96 VAL A N 1
ATOM 729 C CA . VAL A 1 96 ? -9.442 -9.020 18.520 1.00 96.62 96 VAL A CA 1
ATOM 730 C C . VAL A 1 96 ? -9.637 -10.037 17.381 1.00 96.62 96 VAL A C 1
ATOM 732 O O . VAL A 1 96 ? -8.835 -10.025 16.436 1.00 96.62 96 VAL A O 1
ATOM 735 N N . PRO A 1 97 ? -10.652 -10.917 17.447 1.00 95.00 97 PRO A N 1
ATOM 736 C CA . PRO A 1 97 ? -10.831 -11.989 16.473 1.00 95.00 97 PRO A CA 1
ATOM 737 C C . PRO A 1 97 ? -11.184 -11.456 15.082 1.00 95.00 97 PRO A C 1
ATOM 739 O O . PRO A 1 97 ? -11.777 -10.389 14.937 1.00 95.00 97 PRO A O 1
ATOM 742 N N . ASP A 1 98 ? -10.847 -12.233 14.052 1.00 95.56 98 ASP A N 1
ATOM 743 C CA . ASP A 1 98 ? -11.163 -11.917 12.653 1.00 95.56 98 ASP A CA 1
ATOM 744 C C . ASP A 1 98 ? -12.667 -11.706 12.423 1.00 95.56 98 ASP A C 1
ATOM 746 O O . ASP A 1 98 ? -13.045 -10.760 11.738 1.00 95.56 98 ASP A O 1
ATOM 750 N N . ALA A 1 99 ? -13.519 -12.506 13.074 1.00 95.06 99 ALA A N 1
ATOM 751 C CA . ALA A 1 99 ? -14.977 -12.400 12.976 1.00 95.06 99 ALA A CA 1
ATOM 752 C C . ALA A 1 99 ? -15.511 -11.000 13.341 1.00 95.06 99 ALA A C 1
ATOM 754 O O . ALA A 1 99 ? -16.513 -10.554 12.790 1.00 95.06 99 ALA A O 1
ATOM 755 N N . ALA A 1 100 ? -14.824 -10.266 14.228 1.00 95.69 100 ALA A N 1
ATOM 756 C CA . ALA A 1 100 ? -15.204 -8.895 14.560 1.00 95.69 100 ALA A CA 1
ATOM 757 C C . ALA A 1 100 ? -14.915 -7.916 13.412 1.00 95.69 100 ALA A C 1
ATOM 759 O O . ALA A 1 100 ? -15.664 -6.965 13.217 1.00 95.69 100 ALA A O 1
ATOM 760 N N . TYR A 1 101 ? -13.846 -8.139 12.641 1.00 95.38 101 TYR A N 1
ATOM 761 C CA . TYR A 1 101 ? -13.549 -7.337 11.452 1.00 95.38 101 TYR A CA 1
ATOM 762 C C . TYR A 1 101 ? -14.504 -7.676 10.308 1.00 95.38 101 TYR A C 1
ATOM 764 O O . TYR A 1 101 ? -14.918 -6.764 9.600 1.00 95.38 101 TYR A O 1
ATOM 772 N N . GLU A 1 102 ? -14.865 -8.954 10.151 1.00 94.19 102 GLU A N 1
ATOM 773 C CA . GLU A 1 102 ? -15.870 -9.406 9.179 1.00 94.19 102 GLU A CA 1
ATOM 774 C C . GLU A 1 102 ? -17.218 -8.723 9.460 1.00 94.19 102 GLU A C 1
ATOM 776 O O . GLU A 1 102 ? -17.732 -8.012 8.600 1.00 94.19 102 GLU A O 1
ATOM 781 N N . ALA A 1 103 ? -17.717 -8.817 10.699 1.00 93.12 103 ALA A N 1
ATOM 782 C CA . ALA A 1 103 ? -18.955 -8.158 11.116 1.00 93.12 103 ALA A CA 1
ATOM 783 C C . ALA A 1 103 ? -18.888 -6.626 10.994 1.00 93.12 103 ALA A C 1
ATOM 785 O O . ALA A 1 103 ? -19.848 -5.989 10.572 1.00 93.12 103 ALA A O 1
ATOM 786 N N . ALA A 1 104 ? -17.747 -6.018 11.333 1.00 93.75 104 ALA A N 1
ATOM 787 C CA . ALA A 1 104 ? -17.560 -4.575 11.208 1.00 93.75 104 ALA A CA 1
ATOM 788 C C . ALA A 1 104 ? -17.524 -4.094 9.749 1.00 93.75 104 ALA A C 1
ATOM 790 O O . ALA A 1 104 ? -17.781 -2.919 9.508 1.00 93.75 104 ALA A O 1
ATOM 791 N N . LEU A 1 105 ? -17.167 -4.952 8.789 1.00 90.75 105 LEU A N 1
ATOM 792 C CA . LEU A 1 105 ? -17.115 -4.601 7.369 1.00 90.75 105 LEU A CA 1
ATOM 793 C C . LEU A 1 105 ? -18.478 -4.714 6.676 1.00 90.75 105 LEU A C 1
ATOM 795 O O . LEU A 1 105 ? -18.711 -3.937 5.754 1.00 90.75 105 LEU A O 1
ATOM 799 N N . ASP A 1 106 ? -19.341 -5.631 7.120 1.00 87.44 106 ASP A N 1
ATOM 800 C CA . ASP A 1 106 ? -20.585 -6.038 6.442 1.00 87.44 106 ASP A CA 1
ATOM 801 C C . ASP A 1 106 ? -21.494 -4.861 6.034 1.00 87.44 106 ASP A C 1
ATOM 803 O O . ASP A 1 106 ? -21.889 -4.754 4.876 1.00 87.44 106 ASP A O 1
ATOM 807 N N . ASP A 1 107 ? -21.721 -3.905 6.941 1.00 82.81 107 ASP A N 1
ATOM 808 C CA . ASP A 1 107 ? -22.543 -2.704 6.690 1.00 82.81 107 ASP A CA 1
ATOM 809 C C . ASP A 1 107 ? -21.753 -1.390 6.867 1.00 82.81 107 ASP A C 1
ATOM 811 O O . ASP A 1 107 ? -22.294 -0.305 7.089 1.00 82.81 107 ASP A O 1
ATOM 815 N N . ALA A 1 108 ? -20.419 -1.455 6.807 1.00 89.25 108 ALA A N 1
ATOM 816 C CA . ALA A 1 108 ? -19.608 -0.265 7.036 1.00 89.25 108 ALA A CA 1
ATOM 817 C C . ALA A 1 108 ? -19.743 0.751 5.884 1.00 89.25 108 ALA A C 1
ATOM 819 O O . ALA A 1 108 ? -19.533 0.409 4.710 1.00 89.25 108 ALA A O 1
ATOM 820 N N . PRO A 1 109 ? -19.931 2.050 6.197 1.00 91.31 109 PRO A N 1
ATOM 821 C CA . PRO A 1 109 ? -19.768 3.121 5.222 1.00 91.31 109 PRO A CA 1
ATOM 822 C C . PRO A 1 109 ? -18.363 3.114 4.603 1.00 91.31 109 PRO A C 1
ATOM 824 O O . PRO A 1 109 ? -17.385 2.730 5.247 1.00 91.31 109 PRO A O 1
ATOM 827 N N . ALA A 1 110 ? -18.220 3.626 3.378 1.00 90.12 110 ALA A N 1
ATOM 828 C CA . ALA A 1 110 ? -16.954 3.587 2.629 1.00 90.12 110 ALA A CA 1
ATOM 829 C C . ALA A 1 110 ? -15.740 4.139 3.406 1.00 90.12 110 ALA A C 1
ATOM 831 O O . ALA A 1 110 ? -14.646 3.569 3.374 1.00 90.12 110 ALA A O 1
ATOM 832 N N . ALA A 1 111 ? -15.927 5.229 4.159 1.00 89.38 111 ALA A N 1
ATOM 833 C CA . ALA A 1 111 ? -14.871 5.807 4.989 1.00 89.38 111 ALA A CA 1
ATOM 834 C C . ALA A 1 111 ? -14.421 4.858 6.117 1.00 89.38 111 ALA A C 1
ATOM 836 O O . ALA A 1 111 ? -13.223 4.759 6.396 1.00 89.38 111 ALA A O 1
ATOM 837 N N . VAL A 1 112 ? -15.364 4.135 6.728 1.00 93.38 112 VAL A N 1
ATOM 838 C CA . VAL A 1 112 ? -15.111 3.155 7.792 1.00 93.38 112 VAL A CA 1
ATOM 839 C C . VAL A 1 112 ? -14.424 1.914 7.222 1.00 93.38 112 VAL A C 1
ATOM 841 O O . VAL A 1 112 ? -13.393 1.504 7.759 1.00 93.38 112 VAL A O 1
ATOM 844 N N . ARG A 1 113 ? -14.883 1.393 6.073 1.00 93.62 113 ARG A N 1
ATOM 845 C CA . ARG A 1 113 ? -14.228 0.267 5.375 1.00 93.62 113 ARG A CA 1
ATOM 846 C C . ARG A 1 113 ? -12.754 0.540 5.101 1.00 93.62 113 ARG A C 1
ATOM 848 O O . ARG A 1 113 ? -11.895 -0.289 5.390 1.00 93.62 113 ARG A O 1
ATOM 855 N N . HIS A 1 114 ? -12.424 1.738 4.623 1.00 90.62 114 HIS A N 1
ATOM 856 C CA . HIS A 1 114 ? -11.032 2.109 4.371 1.00 90.62 114 HIS A CA 1
ATOM 857 C C . HIS A 1 114 ? -10.180 2.101 5.653 1.00 90.62 114 HIS A C 1
ATOM 859 O O . HIS A 1 114 ? -9.017 1.686 5.625 1.00 90.62 114 HIS A O 1
ATOM 865 N N . GLN A 1 115 ? -10.729 2.544 6.786 1.00 93.94 115 GLN A N 1
ATOM 866 C CA . GLN A 1 115 ? -10.024 2.503 8.069 1.00 93.94 115 GLN A CA 1
ATOM 867 C C . GLN A 1 115 ? -9.841 1.062 8.571 1.00 93.94 115 GLN A C 1
ATOM 869 O O . GLN A 1 115 ? -8.746 0.724 9.028 1.00 93.94 115 GLN A O 1
ATOM 874 N N . LEU A 1 116 ? -10.857 0.209 8.408 1.00 94.38 116 LEU A N 1
ATOM 875 C CA . LEU A 1 116 ? -10.803 -1.223 8.718 1.00 94.38 116 LEU A CA 1
ATOM 876 C C . LEU A 1 116 ? -9.719 -1.933 7.900 1.00 94.38 116 LEU A C 1
ATOM 878 O O . LEU A 1 116 ? -8.833 -2.558 8.480 1.00 94.38 116 LEU A O 1
ATOM 882 N N . VAL A 1 117 ? -9.694 -1.744 6.577 1.00 91.94 117 VAL A N 1
ATOM 883 C CA . VAL A 1 117 ? -8.667 -2.338 5.702 1.00 91.94 117 VAL A CA 1
ATOM 884 C C . VAL A 1 117 ? -7.263 -1.865 6.086 1.00 91.94 117 VAL A C 1
ATOM 886 O O . VAL A 1 117 ? -6.331 -2.666 6.158 1.00 91.94 117 VAL A O 1
ATOM 889 N N . ARG A 1 118 ? -7.079 -0.577 6.409 1.00 90.94 118 ARG A N 1
ATOM 890 C CA . ARG A 1 118 ? -5.782 -0.079 6.907 1.00 90.94 118 ARG A CA 1
ATOM 891 C C . ARG A 1 118 ? -5.370 -0.744 8.219 1.00 90.94 118 ARG A C 1
ATOM 893 O O . ARG A 1 118 ? -4.186 -1.035 8.394 1.00 90.94 118 ARG A O 1
ATOM 900 N N . ALA A 1 119 ? -6.312 -0.970 9.134 1.00 93.81 119 ALA A N 1
ATOM 901 C CA . ALA A 1 119 ? -6.044 -1.677 10.381 1.00 93.81 119 ALA A CA 1
ATOM 902 C C . ALA A 1 119 ? -5.671 -3.143 10.119 1.00 93.81 119 ALA A C 1
ATOM 904 O O . ALA A 1 119 ? -4.675 -3.603 10.668 1.00 93.81 119 ALA A O 1
ATOM 905 N N . MET A 1 120 ? -6.374 -3.833 9.214 1.00 93.69 120 MET A N 1
ATOM 906 C CA . MET A 1 120 ? -6.023 -5.191 8.781 1.00 93.69 120 MET A CA 1
ATOM 907 C C . MET A 1 120 ? -4.597 -5.248 8.228 1.00 93.69 120 MET A C 1
ATOM 909 O O . MET A 1 120 ? -3.818 -6.085 8.676 1.00 93.69 120 MET A O 1
ATOM 913 N N . VAL A 1 121 ? -4.230 -4.330 7.320 1.00 89.62 121 VAL A N 1
ATOM 914 C CA . VAL A 1 121 ? -2.875 -4.223 6.736 1.00 89.62 121 VAL A CA 1
ATOM 915 C C . VAL A 1 121 ? -1.818 -4.046 7.818 1.00 89.62 121 VAL A C 1
ATOM 917 O O . VAL A 1 121 ? -0.804 -4.742 7.802 1.00 89.62 121 VAL A O 1
ATOM 920 N N . ARG A 1 122 ? -2.054 -3.134 8.765 1.00 90.31 122 ARG A N 1
ATOM 921 C CA . ARG A 1 122 ? -1.142 -2.890 9.887 1.00 90.31 122 ARG A CA 1
ATOM 922 C C . ARG A 1 122 ? -1.003 -4.123 10.786 1.00 90.31 122 ARG A C 1
ATOM 924 O O . ARG A 1 122 ? 0.093 -4.387 11.266 1.00 90.31 122 ARG A O 1
ATOM 931 N N . ASP A 1 123 ? -2.092 -4.853 11.001 1.00 90.50 123 ASP A N 1
ATOM 932 C CA . ASP A 1 123 ? -2.143 -6.014 11.892 1.00 90.50 123 ASP A CA 1
ATOM 933 C C . ASP A 1 123 ? -1.743 -7.328 11.190 1.00 90.50 123 ASP A C 1
ATOM 935 O O . ASP A 1 123 ? -1.685 -8.369 11.834 1.00 90.50 123 ASP A O 1
ATOM 939 N N . GLY A 1 124 ? -1.444 -7.299 9.884 1.00 90.19 124 GLY A N 1
ATOM 940 C CA . GLY A 1 124 ? -0.948 -8.462 9.142 1.00 90.19 124 GLY A CA 1
ATOM 941 C C . GLY A 1 124 ? -1.976 -9.582 8.942 1.00 90.19 124 GLY A C 1
ATOM 942 O O . GLY A 1 124 ? -1.593 -10.741 8.816 1.00 90.19 124 GLY A O 1
ATOM 943 N N . ARG A 1 125 ? -3.274 -9.259 8.903 1.00 94.06 125 ARG A N 1
ATOM 944 C CA . ARG A 1 125 ? -4.385 -10.228 8.786 1.00 94.06 125 ARG A CA 1
ATOM 945 C C . ARG A 1 125 ? -4.563 -10.815 7.374 1.00 94.06 125 ARG A C 1
ATOM 947 O O . ARG A 1 125 ? -5.599 -10.621 6.741 1.00 94.06 125 ARG A O 1
ATOM 954 N N . THR A 1 126 ? -3.549 -11.515 6.868 1.00 94.81 126 THR A N 1
ATOM 955 C CA . THR A 1 126 ? -3.535 -12.095 5.511 1.00 94.81 126 THR A CA 1
ATOM 956 C C . THR A 1 126 ? -4.660 -13.103 5.289 1.00 94.81 126 THR A C 1
ATOM 958 O O . THR A 1 126 ? -5.424 -12.930 4.347 1.00 94.81 126 THR A O 1
ATOM 961 N N . ALA A 1 127 ? -4.837 -14.082 6.184 1.00 94.50 127 ALA A N 1
ATOM 962 C CA . ALA A 1 127 ? -5.878 -15.103 6.029 1.00 94.50 127 ALA A CA 1
ATOM 963 C C . ALA A 1 127 ? -7.293 -14.499 5.965 1.00 94.50 127 ALA A C 1
ATOM 965 O O . ALA A 1 127 ? -8.115 -14.936 5.167 1.00 94.50 127 ALA A O 1
ATOM 966 N N . LEU A 1 128 ? -7.571 -13.470 6.773 1.00 95.19 128 LEU A N 1
ATOM 967 C CA . LEU A 1 128 ? -8.834 -12.733 6.716 1.00 95.19 128 LEU A CA 1
ATOM 968 C C . LEU A 1 128 ? -9.019 -12.036 5.368 1.00 95.19 128 LEU A C 1
ATOM 970 O O . LEU A 1 128 ? -10.058 -12.178 4.732 1.00 95.19 128 LEU A O 1
ATOM 974 N N . ALA A 1 129 ? -8.006 -11.294 4.921 1.00 95.31 129 ALA A N 1
ATOM 975 C CA . ALA A 1 129 ? -8.079 -10.579 3.655 1.00 95.31 129 ALA A CA 1
ATOM 976 C C . ALA A 1 129 ? -8.315 -11.527 2.470 1.00 95.31 129 ALA A C 1
ATOM 978 O O . ALA A 1 129 ? -9.106 -11.205 1.591 1.00 95.31 129 ALA A O 1
ATOM 979 N N . GLU A 1 130 ? -7.680 -12.700 2.464 1.00 95.44 130 GLU A N 1
ATOM 980 C CA . GLU A 1 130 ? -7.871 -13.715 1.422 1.00 95.44 130 GLU A CA 1
ATOM 981 C C . GLU A 1 130 ? -9.268 -14.336 1.436 1.00 95.44 130 GLU A C 1
ATOM 983 O O . GLU A 1 130 ? -9.825 -14.561 0.366 1.00 95.44 130 GLU A O 1
ATOM 988 N N . ARG A 1 131 ? -9.875 -14.553 2.612 1.00 94.75 131 ARG A N 1
ATOM 989 C CA . ARG A 1 131 ? -11.276 -15.002 2.697 1.00 94.75 131 ARG A CA 1
ATOM 990 C C . ARG A 1 131 ? -12.259 -13.943 2.201 1.00 94.75 131 ARG A C 1
ATOM 992 O O . ARG A 1 131 ? -13.282 -14.286 1.621 1.00 94.75 131 ARG A O 1
ATOM 999 N N . MET A 1 132 ? -11.966 -12.666 2.448 1.00 93.88 132 MET A N 1
ATOM 1000 C CA . MET A 1 132 ? -12.900 -11.574 2.169 1.00 93.88 132 MET A CA 1
ATOM 1001 C C . MET A 1 132 ? -12.773 -10.973 0.770 1.00 93.88 132 MET A C 1
ATOM 1003 O O . MET A 1 132 ? -13.728 -10.360 0.308 1.00 93.88 132 MET A O 1
ATOM 1007 N N . VAL A 1 133 ? -11.620 -11.085 0.101 1.00 95.31 133 VAL A N 1
ATOM 1008 C CA . VAL A 1 133 ? -11.333 -10.297 -1.112 1.00 95.31 133 VAL A CA 1
ATOM 1009 C C . VAL A 1 133 ? -12.352 -10.503 -2.235 1.00 95.31 133 VAL A C 1
ATOM 1011 O O . VAL A 1 133 ? -12.736 -9.522 -2.868 1.00 95.31 133 VAL A O 1
ATOM 1014 N N . ASP A 1 134 ? -12.823 -11.733 -2.452 1.00 95.50 134 ASP A N 1
ATOM 1015 C CA . ASP A 1 134 ? -13.818 -12.021 -3.489 1.00 95.50 134 ASP A CA 1
ATOM 1016 C C . ASP A 1 134 ? -15.204 -11.478 -3.081 1.00 95.50 134 ASP A C 1
ATOM 1018 O O . ASP A 1 134 ? -15.822 -10.754 -3.852 1.00 95.50 134 ASP A O 1
ATOM 1022 N N . ALA A 1 135 ? -15.635 -11.668 -1.829 1.00 93.00 135 ALA A N 1
ATOM 1023 C CA . ALA A 1 135 ? -16.901 -11.108 -1.336 1.00 93.00 135 ALA A CA 1
ATOM 1024 C C . ALA A 1 135 ? -16.918 -9.565 -1.347 1.00 93.00 135 ALA A C 1
ATOM 1026 O O . ALA A 1 135 ? -17.902 -8.942 -1.735 1.00 93.00 135 ALA A O 1
ATOM 1027 N N . VAL A 1 136 ? -15.807 -8.926 -0.969 1.00 93.25 136 VAL A N 1
ATOM 1028 C CA . VAL A 1 136 ? -15.619 -7.465 -1.039 1.00 93.25 136 VAL A CA 1
ATOM 1029 C C . VAL A 1 136 ? -15.743 -6.978 -2.480 1.00 93.25 136 VAL A C 1
ATOM 1031 O O . VAL A 1 136 ? -16.337 -5.926 -2.729 1.00 93.25 136 VAL A O 1
ATOM 1034 N N . ARG A 1 137 ? -15.172 -7.732 -3.424 1.00 95.00 137 ARG A N 1
ATOM 1035 C CA . ARG A 1 137 ? -15.239 -7.430 -4.851 1.00 95.00 137 ARG A CA 1
ATOM 1036 C C . ARG A 1 137 ? -16.665 -7.536 -5.377 1.00 95.00 137 ARG A C 1
ATOM 1038 O O . ARG A 1 137 ? -17.095 -6.631 -6.083 1.00 95.00 137 ARG A O 1
ATOM 1045 N N . ASP A 1 138 ? -17.385 -8.587 -5.011 1.00 94.31 138 ASP A N 1
ATOM 1046 C CA . ASP A 1 138 ? -18.748 -8.824 -5.483 1.00 94.31 138 ASP A CA 1
ATOM 1047 C C . ASP A 1 138 ? -19.734 -7.792 -4.916 1.00 94.31 138 ASP A C 1
ATOM 1049 O O . ASP A 1 138 ? -20.592 -7.286 -5.639 1.00 94.31 138 ASP A O 1
ATOM 1053 N N . THR A 1 139 ? -19.579 -7.419 -3.643 1.00 93.12 139 THR A N 1
ATOM 1054 C CA . THR A 1 139 ? -20.503 -6.503 -2.957 1.00 93.12 139 THR A CA 1
ATOM 1055 C C . THR A 1 139 ? -20.199 -5.029 -3.228 1.00 93.12 139 THR A C 1
ATOM 1057 O O . THR A 1 139 ? -21.118 -4.229 -3.414 1.00 93.12 139 THR A O 1
ATOM 1060 N N . TRP A 1 140 ? -18.921 -4.632 -3.237 1.00 91.25 140 TRP A N 1
ATOM 1061 C CA . TRP A 1 140 ? -18.524 -3.216 -3.311 1.00 91.25 140 TRP A CA 1
ATOM 1062 C C . TRP A 1 140 ? -17.639 -2.863 -4.512 1.00 91.25 140 TRP A C 1
ATOM 1064 O O . TRP A 1 140 ? -17.312 -1.689 -4.711 1.00 91.25 140 TRP A O 1
ATOM 1074 N N . GLY A 1 141 ? -17.275 -3.846 -5.333 1.00 94.12 141 GLY A N 1
ATOM 1075 C CA . GLY A 1 141 ? -16.552 -3.651 -6.583 1.00 94.12 141 GLY A CA 1
ATOM 1076 C C . GLY A 1 141 ? -15.027 -3.662 -6.466 1.00 94.12 141 GLY A C 1
ATOM 1077 O O . GLY A 1 141 ? -14.417 -3.686 -5.391 1.00 94.12 141 GLY A O 1
ATOM 1078 N N . ASP A 1 142 ? -14.395 -3.588 -7.637 1.00 96.06 142 ASP A N 1
ATOM 1079 C CA . ASP A 1 142 ? -12.947 -3.718 -7.821 1.00 96.06 142 ASP A CA 1
ATOM 1080 C C . ASP A 1 142 ? -12.136 -2.688 -7.014 1.00 96.06 142 ASP A C 1
ATOM 1082 O O . ASP A 1 142 ? -11.066 -3.005 -6.495 1.00 96.06 142 ASP A O 1
ATOM 1086 N N . ALA A 1 143 ? -12.658 -1.466 -6.854 1.00 92.31 143 ALA A N 1
ATOM 1087 C CA . ALA A 1 143 ? -11.984 -0.380 -6.140 1.00 92.31 143 ALA A CA 1
ATOM 1088 C C . ALA A 1 143 ? -11.785 -0.657 -4.638 1.00 92.31 143 ALA A C 1
ATOM 1090 O O . ALA A 1 143 ? -10.825 -0.152 -4.047 1.00 92.31 143 ALA A O 1
ATOM 1091 N N . GLU A 1 144 ? -12.668 -1.441 -4.016 1.00 92.12 144 GLU A N 1
ATOM 1092 C CA . GLU A 1 144 ? -12.506 -1.862 -2.621 1.00 92.12 144 GLU A CA 1
ATOM 1093 C C . GLU A 1 144 ? -11.647 -3.124 -2.529 1.00 92.12 144 GLU A C 1
ATOM 1095 O O . GLU A 1 144 ? -10.741 -3.190 -1.693 1.00 92.12 144 GLU A O 1
ATOM 1100 N N . ALA A 1 145 ? -11.835 -4.072 -3.451 1.00 95.06 145 ALA A N 1
ATOM 1101 C CA . ALA A 1 145 ? -11.060 -5.310 -3.500 1.00 95.06 145 ALA A CA 1
ATOM 1102 C C . ALA A 1 145 ? -9.548 -5.059 -3.634 1.00 95.06 145 ALA A C 1
ATOM 1104 O O . ALA A 1 145 ? -8.745 -5.658 -2.912 1.00 95.06 145 ALA A O 1
ATOM 1105 N N . VAL A 1 146 ? -9.130 -4.103 -4.477 1.00 95.31 146 VAL A N 1
ATOM 1106 C CA . VAL A 1 146 ? -7.700 -3.773 -4.649 1.00 95.31 146 VAL A CA 1
ATOM 1107 C C . VAL A 1 146 ? -7.015 -3.312 -3.366 1.00 95.31 146 VAL A C 1
ATOM 1109 O O . VAL A 1 146 ? -5.794 -3.419 -3.250 1.00 95.31 146 VAL A O 1
ATOM 1112 N N . ARG A 1 147 ? -7.767 -2.795 -2.387 1.00 93.00 147 ARG A N 1
ATOM 1113 C CA . ARG A 1 147 ? -7.197 -2.326 -1.116 1.00 93.00 147 ARG A CA 1
ATOM 1114 C C . ARG A 1 147 ? -6.726 -3.480 -0.235 1.00 93.00 147 ARG A C 1
ATOM 1116 O O . ARG A 1 147 ? -5.868 -3.255 0.617 1.00 93.00 147 ARG A O 1
ATOM 1123 N N . LEU A 1 148 ? -7.258 -4.685 -0.451 1.00 94.44 148 LEU A N 1
ATOM 1124 C CA . LEU A 1 148 ? -6.872 -5.906 0.255 1.00 94.44 148 LEU A CA 1
ATOM 1125 C C . LEU A 1 148 ? -5.674 -6.608 -0.394 1.00 94.4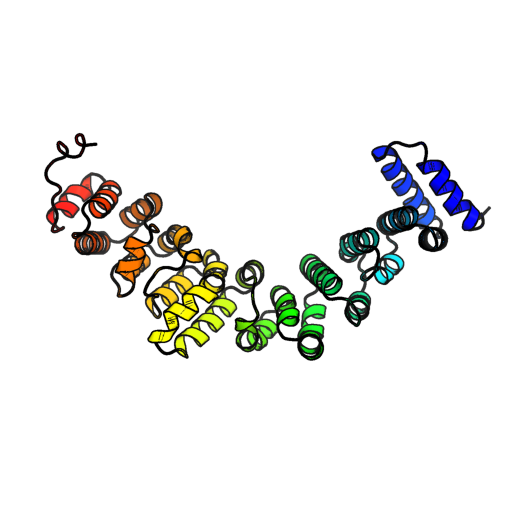4 148 LEU A C 1
ATOM 1127 O O . LEU A 1 148 ? -4.915 -7.270 0.307 1.00 94.44 148 LEU A O 1
ATOM 1131 N N . LEU A 1 149 ? -5.425 -6.408 -1.692 1.00 94.88 149 LEU A N 1
ATOM 1132 C CA . LEU A 1 149 ? -4.317 -7.076 -2.389 1.00 94.88 149 LEU A CA 1
ATOM 1133 C C . LEU A 1 149 ? -2.950 -6.914 -1.707 1.00 94.88 149 LEU A C 1
ATOM 1135 O O . LEU A 1 149 ? -2.230 -7.903 -1.625 1.00 94.88 149 LEU A O 1
ATOM 1139 N N . PRO A 1 150 ? -2.565 -5.742 -1.155 1.00 92.81 150 PRO A N 1
ATOM 1140 C CA . PRO A 1 150 ? -1.283 -5.612 -0.478 1.00 92.81 150 PRO A CA 1
ATOM 1141 C C . PRO A 1 150 ? -1.151 -6.438 0.798 1.00 92.81 150 PRO A C 1
ATOM 1143 O O . PRO A 1 150 ? -0.071 -6.418 1.367 1.00 92.81 150 PRO A O 1
ATOM 1146 N N . ILE A 1 151 ? -2.202 -7.065 1.333 1.00 93.69 151 ILE A N 1
ATOM 1147 C CA . ILE A 1 151 ? -2.113 -7.958 2.499 1.00 93.69 151 ILE A CA 1
ATOM 1148 C C . ILE A 1 151 ? -2.325 -9.431 2.157 1.00 93.69 151 ILE A C 1
ATOM 1150 O O . ILE A 1 151 ? -1.914 -10.284 2.943 1.00 93.69 151 ILE A O 1
ATOM 1154 N N . CYS A 1 152 ? -2.891 -9.727 0.993 1.00 96.00 152 CYS A N 1
ATOM 1155 C CA . CYS A 1 152 ? -3.043 -11.085 0.497 1.00 96.00 152 CYS A CA 1
ATOM 1156 C C . CYS A 1 152 ? -1.686 -11.761 0.222 1.00 96.00 152 CYS A C 1
ATOM 1158 O O . CYS A 1 152 ? -0.653 -11.108 0.056 1.00 96.00 152 CYS A O 1
ATOM 1160 N N . GLY A 1 153 ? -1.690 -13.092 0.183 1.00 94.50 153 GLY A N 1
ATOM 1161 C CA . GLY A 1 153 ? -0.547 -13.898 -0.212 1.00 94.50 153 GLY A CA 1
ATOM 1162 C C . GLY A 1 153 ? -0.286 -13.855 -1.718 1.00 94.50 153 GLY A C 1
ATOM 1163 O O . GLY A 1 153 ? -1.057 -13.308 -2.509 1.00 94.50 153 GLY A O 1
ATOM 1164 N N . HIS A 1 154 ? 0.836 -14.454 -2.118 1.00 94.56 154 HIS A N 1
ATOM 1165 C CA . HIS A 1 154 ? 1.291 -14.466 -3.508 1.00 94.56 154 HIS A CA 1
ATOM 1166 C C . HIS A 1 154 ? 0.251 -15.067 -4.467 1.00 94.56 154 HIS A C 1
ATOM 1168 O O . HIS A 1 154 ? -0.043 -14.455 -5.489 1.00 94.56 154 HIS A O 1
ATOM 1174 N N . GLU A 1 155 ? -0.331 -16.220 -4.131 1.00 96.06 155 GLU A N 1
ATOM 1175 C CA . GLU A 1 155 ? -1.288 -16.931 -4.994 1.00 96.06 155 GLU A CA 1
ATOM 1176 C C . GLU A 1 155 ? -2.556 -16.107 -5.251 1.00 96.06 155 GLU A C 1
ATOM 1178 O O . GLU A 1 155 ? -2.984 -15.939 -6.394 1.00 96.06 155 GLU A O 1
ATOM 1183 N N . THR A 1 156 ? -3.113 -15.515 -4.193 1.00 97.06 156 THR A N 1
ATOM 1184 C CA . THR A 1 156 ? -4.297 -14.655 -4.279 1.00 97.06 156 THR A CA 1
ATOM 1185 C C . THR A 1 156 ? -4.033 -13.424 -5.146 1.00 97.06 156 THR A C 1
ATOM 1187 O O . THR A 1 156 ? -4.844 -13.086 -6.011 1.00 97.06 156 THR A O 1
ATOM 1190 N N . VAL A 1 157 ? -2.880 -12.767 -4.968 1.00 97.12 157 VAL A N 1
ATOM 1191 C CA . VAL A 1 157 ? -2.503 -11.605 -5.787 1.00 97.12 157 VAL A CA 1
ATOM 1192 C C . VAL A 1 157 ? -2.262 -12.015 -7.239 1.00 97.12 157 VAL A C 1
ATOM 1194 O O . VAL A 1 157 ? -2.719 -11.312 -8.133 1.00 97.12 157 VAL A O 1
ATOM 1197 N N . ALA A 1 158 ? -1.609 -13.149 -7.497 1.00 96.94 158 ALA A N 1
ATOM 1198 C CA . ALA A 1 158 ? -1.362 -13.638 -8.853 1.00 96.94 158 ALA A CA 1
ATOM 1199 C C . ALA A 1 158 ? -2.671 -13.909 -9.615 1.00 96.94 158 ALA A C 1
ATOM 1201 O O . ALA A 1 158 ? -2.782 -13.564 -10.790 1.00 96.94 158 ALA A O 1
ATOM 1202 N N . ARG A 1 159 ? -3.682 -14.458 -8.930 1.00 96.62 159 ARG A N 1
ATOM 1203 C CA . ARG A 1 159 ? -5.021 -14.698 -9.487 1.00 96.62 159 ARG A CA 1
ATOM 1204 C C . ARG A 1 159 ? -5.780 -13.403 -9.786 1.00 96.62 159 ARG A C 1
ATOM 1206 O O . ARG A 1 159 ? -6.416 -13.296 -10.831 1.00 96.62 159 ARG A O 1
ATOM 1213 N N . LEU A 1 160 ? -5.765 -12.444 -8.859 1.00 97.06 160 LEU A N 1
ATOM 1214 C CA . LEU A 1 160 ? -6.658 -11.279 -8.904 1.00 97.06 160 LEU A CA 1
ATOM 1215 C C . LEU A 1 160 ? -6.061 -10.050 -9.589 1.00 97.06 160 LEU A C 1
ATOM 1217 O O . LEU A 1 160 ? -6.793 -9.287 -10.221 1.00 97.06 160 LEU A O 1
ATOM 1221 N N . LEU A 1 161 ? -4.750 -9.835 -9.470 1.00 96.75 161 LEU A N 1
ATOM 1222 C CA . LEU A 1 161 ? -4.103 -8.617 -9.950 1.00 96.75 161 LEU A CA 1
ATOM 1223 C C . LEU A 1 161 ? -4.309 -8.362 -11.450 1.00 96.75 161 LEU A C 1
ATOM 1225 O O . LEU A 1 161 ? -4.585 -7.212 -11.773 1.00 96.75 161 LEU A O 1
ATOM 1229 N N . PRO A 1 162 ? -4.240 -9.352 -12.365 1.00 95.12 162 PRO A N 1
ATOM 1230 C CA . PRO A 1 162 ? -4.463 -9.087 -13.786 1.00 95.12 162 PRO A CA 1
ATOM 1231 C C . PRO A 1 162 ? -5.838 -8.468 -14.069 1.00 95.12 162 PRO A C 1
ATOM 1233 O O . PRO A 1 162 ? -5.933 -7.478 -14.785 1.00 95.12 162 PRO A O 1
ATOM 1236 N N . ALA A 1 163 ? -6.901 -8.984 -13.443 1.00 94.94 163 ALA A N 1
ATOM 1237 C CA . ALA A 1 163 ? -8.251 -8.447 -13.616 1.00 94.94 163 ALA A CA 1
ATOM 1238 C C . ALA A 1 163 ? -8.434 -7.085 -12.924 1.00 94.94 163 ALA A C 1
ATOM 1240 O O . ALA A 1 163 ? -9.148 -6.217 -13.421 1.00 94.94 163 ALA A O 1
ATOM 1241 N N . LEU A 1 164 ? -7.771 -6.887 -11.783 1.00 96.19 164 LEU A N 1
ATOM 1242 C CA . LEU A 1 164 ? -7.913 -5.696 -10.947 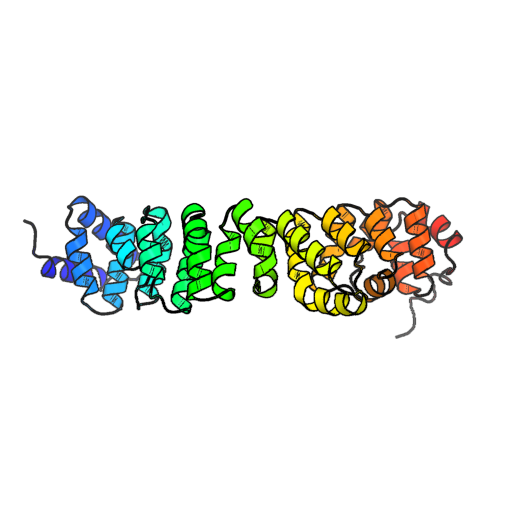1.00 96.19 164 LEU A CA 1
ATOM 1243 C C . LEU A 1 164 ? -6.888 -4.592 -11.242 1.00 96.19 164 LEU A C 1
ATOM 1245 O O . LEU A 1 164 ? -6.940 -3.532 -10.617 1.00 96.19 164 LEU A O 1
ATOM 1249 N N . PHE A 1 165 ? -5.960 -4.807 -12.178 1.00 94.62 165 PHE A N 1
ATOM 1250 C CA . PHE A 1 165 ? -4.826 -3.914 -12.436 1.00 94.62 165 PHE A CA 1
ATOM 1251 C C . PHE A 1 165 ? -5.275 -2.466 -12.670 1.00 94.62 165 PHE A C 1
ATOM 1253 O O . PHE A 1 165 ? -4.711 -1.527 -12.108 1.00 94.62 165 PHE A O 1
ATOM 1260 N N . HIS A 1 166 ? -6.349 -2.298 -13.443 1.00 91.94 166 HIS A N 1
ATOM 1261 C CA . HIS A 1 166 ? -6.936 -1.008 -13.796 1.00 91.94 166 HIS A CA 1
ATOM 1262 C C . HIS A 1 166 ? -7.527 -0.237 -12.598 1.00 91.94 166 HIS A C 1
ATOM 1264 O O . HIS A 1 166 ? -7.619 0.989 -12.647 1.00 91.94 166 HIS A O 1
ATOM 1270 N N . ALA A 1 167 ? -7.913 -0.929 -11.523 1.00 94.88 167 ALA A N 1
ATOM 1271 C CA . ALA A 1 167 ? -8.515 -0.332 -10.333 1.00 94.88 167 ALA A CA 1
ATOM 1272 C C . ALA A 1 167 ? -7.470 0.091 -9.278 1.00 94.88 167 ALA A C 1
ATOM 1274 O O . ALA A 1 167 ? -7.800 0.775 -8.302 1.00 94.88 167 ALA A O 1
ATOM 1275 N N . VAL A 1 168 ? -6.192 -0.273 -9.449 1.00 94.00 168 VAL A N 1
ATOM 1276 C CA . VAL A 1 168 ? -5.132 0.045 -8.484 1.00 94.00 168 VAL A CA 1
ATOM 1277 C C . VAL A 1 168 ? -4.651 1.490 -8.649 1.00 94.00 168 VAL A C 1
ATOM 1279 O O . VAL A 1 168 ? -3.958 1.851 -9.597 1.00 94.00 168 VAL A O 1
ATOM 1282 N N . HIS A 1 169 ? -4.942 2.319 -7.647 1.00 86.12 169 HIS A N 1
ATOM 1283 C CA . HIS A 1 169 ? -4.516 3.725 -7.620 1.00 86.12 169 HIS A CA 1
ATOM 1284 C C . HIS A 1 169 ? -3.224 3.955 -6.818 1.00 86.12 169 HIS A C 1
ATOM 1286 O O . HIS A 1 169 ? -2.525 4.947 -7.021 1.00 86.12 169 HIS A O 1
ATOM 1292 N N . SER A 1 170 ? -2.895 3.056 -5.883 1.00 87.75 170 SER A N 1
ATOM 1293 C CA . SER A 1 170 ? -1.728 3.182 -5.001 1.00 87.75 170 SER A CA 1
ATOM 1294 C C . SER A 1 170 ? -0.852 1.938 -5.067 1.00 87.75 170 SER A C 1
ATOM 1296 O O . SER A 1 170 ? -1.128 0.917 -4.443 1.00 87.75 170 SER A O 1
ATOM 1298 N N . TRP A 1 171 ? 0.252 2.058 -5.799 1.00 93.75 171 TRP A N 1
ATOM 1299 C CA . TRP A 1 171 ? 1.161 0.949 -6.089 1.00 93.75 171 TRP A CA 1
ATOM 1300 C C . TRP A 1 171 ? 2.210 0.695 -5.007 1.00 93.75 171 TRP A C 1
ATOM 1302 O O . TRP A 1 171 ? 2.823 -0.363 -4.985 1.00 93.75 171 TRP A O 1
ATOM 1312 N N . LYS A 1 172 ? 2.427 1.639 -4.081 1.00 90.81 172 LYS A N 1
ATOM 1313 C CA . LYS A 1 172 ? 3.558 1.585 -3.139 1.00 90.81 172 LYS A CA 1
ATOM 1314 C C . LYS A 1 172 ? 3.570 0.314 -2.283 1.00 90.81 172 LYS A C 1
ATOM 1316 O O . LYS A 1 172 ? 4.608 -0.324 -2.167 1.00 90.81 172 LYS A O 1
ATOM 1321 N N . ALA A 1 173 ? 2.440 -0.026 -1.662 1.00 90.50 173 ALA A N 1
ATOM 1322 C CA . ALA A 1 173 ? 2.358 -1.191 -0.780 1.00 90.50 173 ALA A CA 1
ATOM 1323 C C . ALA A 1 173 ? 2.398 -2.504 -1.575 1.00 90.50 173 ALA A C 1
ATOM 1325 O O . ALA A 1 173 ? 3.091 -3.439 -1.182 1.00 90.50 173 ALA A O 1
ATOM 1326 N N . LEU A 1 174 ? 1.700 -2.539 -2.714 1.00 93.44 174 LEU A N 1
ATOM 1327 C CA . LEU A 1 174 ? 1.635 -3.714 -3.574 1.00 93.44 174 LEU A CA 1
ATOM 1328 C C . LEU A 1 174 ? 2.998 -4.029 -4.205 1.00 93.44 174 LEU A C 1
ATOM 1330 O O . LEU A 1 174 ? 3.458 -5.157 -4.104 1.00 93.44 174 LEU A O 1
ATOM 1334 N N . GLY A 1 175 ? 3.687 -3.035 -4.769 1.00 93.94 175 GLY A N 1
ATOM 1335 C CA . GLY A 1 175 ? 5.016 -3.211 -5.360 1.00 93.94 175 GLY A CA 1
ATOM 1336 C C . GLY A 1 175 ? 6.110 -3.531 -4.348 1.00 93.94 175 GLY A C 1
ATOM 1337 O O . GLY A 1 175 ? 7.041 -4.253 -4.678 1.00 93.94 175 GLY A O 1
ATOM 1338 N N . ALA A 1 176 ? 5.986 -3.061 -3.102 1.00 91.69 176 ALA A N 1
ATOM 1339 C CA . ALA A 1 176 ? 6.929 -3.421 -2.045 1.00 91.69 176 ALA A CA 1
ATOM 1340 C C . ALA A 1 176 ? 6.801 -4.892 -1.610 1.00 91.69 176 ALA A C 1
ATOM 1342 O O . ALA A 1 176 ? 7.805 -5.505 -1.258 1.00 91.69 176 ALA A O 1
ATOM 1343 N N . ARG A 1 177 ? 5.584 -5.457 -1.615 1.00 92.06 177 ARG A N 1
ATOM 1344 C CA . ARG A 1 177 ? 5.337 -6.846 -1.182 1.00 92.06 177 ARG A CA 1
ATOM 1345 C C . ARG A 1 177 ? 5.341 -7.861 -2.323 1.00 92.06 177 ARG A C 1
ATOM 1347 O O . ARG A 1 177 ? 5.770 -8.990 -2.120 1.00 92.06 177 ARG A O 1
ATOM 1354 N N . HIS A 1 178 ? 4.886 -7.464 -3.508 1.00 95.62 178 HIS A N 1
ATOM 1355 C CA . HIS A 1 178 ? 4.724 -8.331 -4.677 1.00 95.62 178 HIS A CA 1
ATOM 1356 C C . HIS A 1 178 ? 5.358 -7.712 -5.937 1.00 95.62 178 HIS A C 1
ATOM 1358 O O . HIS A 1 178 ? 4.682 -7.581 -6.961 1.00 95.62 178 HIS A O 1
ATOM 1364 N N . PRO A 1 179 ? 6.648 -7.318 -5.901 1.00 96.62 179 PRO A N 1
ATOM 1365 C CA . PRO A 1 179 ? 7.293 -6.628 -7.020 1.00 96.62 179 PRO A CA 1
ATOM 1366 C C . PRO A 1 179 ? 7.245 -7.444 -8.317 1.00 96.62 179 PRO A C 1
ATOM 1368 O O . PRO A 1 179 ? 6.941 -6.893 -9.371 1.00 96.62 179 PRO A O 1
ATOM 1371 N N . ALA A 1 180 ? 7.476 -8.759 -8.235 1.00 96.81 180 ALA A N 1
ATOM 1372 C CA . ALA A 1 180 ? 7.451 -9.647 -9.392 1.00 96.81 180 ALA A CA 1
ATOM 1373 C C . ALA A 1 180 ? 6.070 -9.692 -10.069 1.00 96.81 180 ALA A C 1
ATOM 1375 O O . ALA A 1 180 ? 5.991 -9.450 -11.268 1.00 96.81 180 ALA A O 1
ATOM 1376 N N . LEU A 1 181 ? 4.993 -9.890 -9.297 1.00 97.44 181 LEU A N 1
ATOM 1377 C CA . LEU A 1 181 ? 3.623 -9.976 -9.824 1.00 97.44 181 LEU A CA 1
ATOM 1378 C C . LEU A 1 181 ? 3.146 -8.658 -10.442 1.00 97.44 181 LEU A C 1
ATOM 1380 O O . LEU A 1 181 ? 2.440 -8.660 -11.448 1.00 97.44 181 LEU A O 1
ATOM 1384 N N . VAL A 1 182 ? 3.551 -7.519 -9.867 1.00 97.25 182 VAL A N 1
ATOM 1385 C CA . VAL A 1 182 ? 3.267 -6.202 -10.458 1.00 97.25 182 VAL A CA 1
ATOM 1386 C C . VAL A 1 182 ? 3.930 -6.069 -11.828 1.00 97.25 182 VAL A C 1
ATOM 1388 O O . VAL A 1 182 ? 3.312 -5.546 -12.755 1.00 97.25 182 VAL A O 1
ATOM 1391 N N . LEU A 1 183 ? 5.169 -6.548 -11.972 1.00 97.31 183 LEU A N 1
ATOM 1392 C CA . LEU A 1 183 ? 5.869 -6.530 -13.254 1.00 97.31 183 LEU A CA 1
ATOM 1393 C C . LEU A 1 183 ? 5.301 -7.549 -14.248 1.00 97.31 183 LEU A C 1
ATOM 1395 O O . LEU A 1 183 ? 5.224 -7.217 -15.425 1.00 97.31 183 LEU A O 1
ATOM 1399 N N . ASP A 1 184 ? 4.858 -8.723 -13.794 1.00 97.00 184 ASP A N 1
ATOM 1400 C CA . ASP A 1 184 ? 4.210 -9.731 -14.647 1.00 97.00 184 ASP A CA 1
ATOM 1401 C C . ASP A 1 184 ? 2.904 -9.192 -15.246 1.00 97.00 184 ASP A C 1
ATOM 1403 O O . ASP A 1 184 ? 2.699 -9.255 -16.458 1.00 97.00 184 ASP A O 1
ATOM 1407 N N . ALA A 1 185 ? 2.049 -8.581 -14.417 1.00 96.19 185 ALA A N 1
ATOM 1408 C CA . ALA A 1 185 ? 0.808 -7.963 -14.882 1.00 96.19 185 ALA A CA 1
ATOM 1409 C C . ALA A 1 185 ? 1.078 -6.783 -15.834 1.00 96.19 185 ALA A C 1
ATOM 1411 O O . ALA A 1 185 ? 0.436 -6.660 -16.877 1.00 96.19 185 ALA A O 1
ATOM 1412 N N . ALA A 1 186 ? 2.071 -5.944 -15.516 1.00 96.50 186 ALA A N 1
ATOM 1413 C CA . ALA A 1 186 ? 2.478 -4.837 -16.377 1.00 96.50 186 ALA A CA 1
ATOM 1414 C C . ALA A 1 186 ? 3.019 -5.305 -17.739 1.00 96.50 186 ALA A C 1
ATOM 1416 O O . ALA A 1 186 ? 2.708 -4.708 -18.769 1.00 96.50 186 ALA A O 1
ATOM 1417 N N . GLU A 1 187 ? 3.834 -6.360 -17.748 1.00 96.75 187 GLU A N 1
ATOM 1418 C CA . GLU A 1 187 ? 4.357 -6.969 -18.968 1.00 96.75 187 GLU A CA 1
ATOM 1419 C C . GLU A 1 187 ? 3.235 -7.584 -19.810 1.00 96.75 187 GLU A C 1
ATOM 1421 O O . GLU A 1 187 ? 3.214 -7.361 -21.019 1.00 96.75 187 GLU A O 1
ATOM 1426 N N . GLY A 1 188 ? 2.282 -8.282 -19.184 1.00 95.62 188 GLY A N 1
ATOM 1427 C CA . GLY A 1 188 ? 1.114 -8.849 -19.863 1.00 95.62 188 GLY A CA 1
ATOM 1428 C C . GLY A 1 188 ? 0.265 -7.791 -20.573 1.00 95.62 188 GLY A C 1
ATOM 1429 O O . GLY A 1 188 ? -0.023 -7.930 -21.762 1.00 95.62 188 GLY A O 1
ATOM 1430 N N . GLU A 1 189 ? -0.063 -6.695 -19.884 1.00 95.75 189 GLU A N 1
ATOM 1431 C CA . GLU A 1 189 ? -0.785 -5.554 -20.465 1.00 95.75 189 GLU A CA 1
ATOM 1432 C C . GLU A 1 189 ? -0.024 -4.934 -21.651 1.00 95.75 189 GLU A C 1
ATOM 1434 O O . GLU A 1 189 ? -0.584 -4.722 -22.726 1.00 95.75 189 GLU A O 1
ATOM 1439 N N . LEU A 1 190 ? 1.277 -4.669 -21.494 1.00 95.44 190 LEU A N 1
ATOM 1440 C CA . LEU A 1 190 ? 2.101 -4.073 -22.553 1.00 95.44 190 LEU A CA 1
ATOM 1441 C C . LEU A 1 190 ? 2.276 -4.984 -23.774 1.00 95.44 190 LEU A C 1
ATOM 1443 O O . LEU A 1 190 ? 2.332 -4.481 -24.901 1.00 95.44 190 LEU A O 1
ATOM 1447 N N . ALA A 1 191 ? 2.376 -6.296 -23.553 1.00 95.31 191 ALA A N 1
ATOM 1448 C CA . ALA A 1 191 ? 2.495 -7.297 -24.606 1.00 95.31 191 ALA A CA 1
ATOM 1449 C C . ALA A 1 191 ? 1.200 -7.425 -25.421 1.00 95.31 191 ALA A C 1
ATOM 1451 O O . ALA A 1 191 ? 1.261 -7.577 -26.640 1.00 95.31 191 ALA A O 1
ATOM 1452 N N . ALA A 1 192 ? 0.042 -7.322 -24.762 1.00 94.62 192 ALA A N 1
ATOM 1453 C CA . ALA A 1 192 ? -1.266 -7.361 -25.412 1.00 94.62 192 ALA A CA 1
ATOM 1454 C C . ALA A 1 192 ? -1.599 -6.065 -26.174 1.00 94.62 192 ALA A C 1
ATOM 1456 O O . ALA A 1 192 ? -2.412 -6.076 -27.100 1.00 94.62 192 ALA A O 1
ATOM 1457 N N . LEU A 1 193 ? -0.978 -4.939 -25.804 1.00 95.06 193 LEU A N 1
ATOM 1458 C CA . LEU A 1 193 ? -1.256 -3.643 -26.414 1.00 95.06 193 LEU A CA 1
ATOM 1459 C C . LEU A 1 193 ? -0.517 -3.430 -27.751 1.00 95.06 193 LEU A C 1
ATOM 1461 O O . LEU A 1 193 ? 0.705 -3.627 -27.836 1.00 95.06 193 LEU A O 1
ATOM 1465 N N . PRO A 1 194 ? -1.216 -2.895 -28.775 1.00 93.62 194 PRO A N 1
ATOM 1466 C CA . PRO A 1 194 ? -0.576 -2.327 -29.954 1.00 93.62 194 PRO A CA 1
ATOM 1467 C C . PRO A 1 194 ? 0.428 -1.237 -29.571 1.00 93.62 194 PRO A C 1
ATOM 1469 O O . PRO A 1 194 ? 0.191 -0.460 -28.643 1.00 93.62 194 PRO A O 1
ATOM 1472 N N . GLU A 1 195 ? 1.520 -1.127 -30.330 1.00 90.12 195 GLU A N 1
ATOM 1473 C CA . GLU A 1 195 ? 2.610 -0.184 -30.046 1.00 90.12 195 GLU A CA 1
ATOM 1474 C C . GLU A 1 195 ? 2.123 1.263 -29.878 1.00 90.12 195 GLU A C 1
ATOM 1476 O O . GLU A 1 195 ? 2.516 1.937 -28.928 1.00 90.12 195 GLU A O 1
ATOM 1481 N N . ALA A 1 196 ? 1.170 1.692 -30.712 1.00 90.75 196 ALA A N 1
ATOM 1482 C CA . ALA A 1 196 ? 0.585 3.033 -30.674 1.00 90.75 196 ALA A CA 1
ATOM 1483 C C . ALA A 1 196 ? -0.110 3.396 -29.343 1.00 90.75 196 ALA A C 1
ATOM 1485 O O . ALA A 1 196 ? -0.261 4.577 -29.036 1.00 90.75 196 ALA A O 1
ATOM 1486 N N . LEU A 1 197 ? -0.536 2.412 -28.541 1.00 93.94 197 LEU A N 1
ATOM 1487 C CA . LEU A 1 197 ? -1.236 2.643 -27.268 1.00 93.94 197 LEU A CA 1
ATOM 1488 C C . LEU A 1 197 ? -0.319 2.551 -26.041 1.00 93.94 197 LEU A C 1
ATOM 1490 O O . LEU A 1 197 ? -0.728 2.930 -24.936 1.00 93.94 197 LEU A O 1
ATOM 1494 N N . ARG A 1 198 ? 0.926 2.086 -26.211 1.00 92.94 198 ARG A N 1
ATOM 1495 C CA . ARG A 1 198 ? 1.857 1.844 -25.097 1.00 92.94 198 ARG A CA 1
ATOM 1496 C C . ARG A 1 198 ? 2.236 3.123 -24.362 1.00 92.94 198 ARG A C 1
ATOM 1498 O O . ARG A 1 198 ? 2.342 3.106 -23.140 1.00 92.94 198 ARG A O 1
ATOM 1505 N N . ASP A 1 199 ? 2.364 4.249 -25.059 1.00 91.06 199 ASP A N 1
ATOM 1506 C CA . ASP A 1 199 ? 2.656 5.533 -24.409 1.00 91.06 199 ASP A CA 1
ATOM 1507 C C . ASP A 1 199 ? 1.539 5.966 -23.456 1.00 91.06 199 ASP A C 1
ATOM 1509 O O . ASP A 1 199 ? 1.807 6.380 -22.325 1.00 91.06 199 ASP A O 1
ATOM 1513 N N . GLY A 1 200 ? 0.279 5.816 -23.875 1.00 92.81 200 GLY A N 1
ATOM 1514 C CA . GLY A 1 200 ? -0.874 6.100 -23.022 1.00 92.81 200 GLY A CA 1
ATOM 1515 C C . GLY A 1 200 ? -0.916 5.190 -21.795 1.00 92.81 200 GLY A C 1
ATOM 1516 O O . GLY A 1 200 ? -1.222 5.651 -20.693 1.00 92.81 200 GLY A O 1
ATOM 1517 N N . TRP A 1 201 ? -0.555 3.916 -21.965 1.00 95.12 201 TRP A N 1
ATOM 1518 C CA . TRP A 1 201 ? -0.411 2.977 -20.855 1.00 95.12 201 TRP A CA 1
ATOM 1519 C C . TRP A 1 201 ? 0.690 3.418 -19.884 1.00 95.12 201 TRP A C 1
ATOM 1521 O O . TRP A 1 201 ? 0.444 3.517 -18.682 1.00 95.12 201 TRP A O 1
ATOM 1531 N N . TRP A 1 202 ? 1.874 3.774 -20.387 1.00 93.50 202 TRP A N 1
ATOM 1532 C CA . TRP A 1 202 ? 2.998 4.217 -19.560 1.00 93.50 202 TRP A CA 1
ATOM 1533 C C . TRP A 1 202 ? 2.678 5.472 -18.751 1.00 93.50 202 TRP A C 1
ATOM 1535 O O . TRP A 1 202 ? 3.057 5.552 -17.583 1.00 93.50 202 TRP A O 1
ATOM 1545 N N . GLN A 1 203 ? 1.955 6.437 -19.325 1.00 90.31 203 GLN A N 1
ATOM 1546 C CA . GLN A 1 203 ? 1.548 7.641 -18.593 1.00 90.31 203 GLN A CA 1
ATOM 1547 C C . GLN A 1 203 ? 0.657 7.321 -17.388 1.00 90.31 203 GLN A C 1
ATOM 1549 O O . GLN A 1 203 ? 0.814 7.938 -16.336 1.00 90.31 203 GLN A O 1
ATOM 1554 N N . ARG A 1 204 ? -0.245 6.341 -17.516 1.00 91.69 204 ARG A N 1
ATOM 1555 C CA . ARG A 1 204 ? -1.154 5.940 -16.431 1.00 91.69 204 ARG A CA 1
ATOM 1556 C C . ARG A 1 204 ? -0.485 5.014 -15.414 1.00 91.69 204 ARG A C 1
ATOM 1558 O O . ARG A 1 204 ? -0.694 5.166 -14.215 1.00 91.69 204 ARG A O 1
ATOM 1565 N N . ASN A 1 205 ? 0.355 4.092 -15.882 1.00 93.88 205 ASN A N 1
ATOM 1566 C CA . ASN A 1 205 ? 0.782 2.926 -15.105 1.00 93.88 205 ASN A CA 1
ATOM 1567 C C . ASN A 1 205 ? 2.260 2.939 -14.692 1.00 93.88 205 ASN A C 1
ATOM 1569 O O . ASN A 1 205 ? 2.713 2.029 -14.001 1.00 93.88 205 ASN A O 1
ATOM 1573 N N . ALA A 1 206 ? 3.037 3.975 -15.030 1.00 93.12 206 ALA A N 1
ATOM 1574 C CA . ALA A 1 206 ? 4.455 4.031 -14.658 1.00 93.12 206 ALA A CA 1
ATOM 1575 C C . ALA A 1 206 ? 4.714 3.940 -13.145 1.00 93.12 206 ALA A C 1
ATOM 1577 O O . ALA A 1 206 ? 5.787 3.494 -12.741 1.00 93.12 206 ALA A O 1
ATOM 1578 N N . HIS A 1 207 ? 3.757 4.343 -12.303 1.00 93.75 207 HIS A N 1
ATOM 1579 C CA . HIS A 1 207 ? 3.862 4.174 -10.853 1.00 93.75 207 HIS A CA 1
ATOM 1580 C C . HIS A 1 207 ? 3.848 2.701 -10.418 1.00 93.75 207 HIS A C 1
ATOM 1582 O O . HIS A 1 207 ? 4.522 2.377 -9.440 1.00 93.75 207 HIS A O 1
ATOM 1588 N N . ALA A 1 208 ? 3.167 1.817 -11.157 1.00 95.06 208 ALA A N 1
ATOM 1589 C CA . ALA A 1 208 ? 3.198 0.371 -10.936 1.00 95.06 208 ALA A CA 1
ATOM 1590 C C . ALA A 1 208 ? 4.620 -0.163 -11.129 1.00 95.06 208 ALA A C 1
ATOM 1592 O O . ALA A 1 208 ? 5.232 -0.680 -10.197 1.00 95.06 208 ALA A O 1
ATOM 1593 N N . VAL A 1 209 ? 5.206 0.095 -12.299 1.00 95.75 209 VAL A N 1
ATOM 1594 C CA . VAL A 1 209 ? 6.573 -0.335 -12.634 1.00 95.75 209 VAL A CA 1
ATOM 1595 C C . VAL A 1 209 ? 7.605 0.294 -11.690 1.00 95.75 209 VAL A C 1
ATOM 1597 O O . VAL A 1 209 ? 8.508 -0.383 -11.204 1.00 95.75 209 VAL A O 1
ATOM 1600 N N . ALA A 1 210 ? 7.457 1.584 -11.369 1.00 95.00 210 ALA A N 1
ATOM 1601 C CA . ALA A 1 210 ? 8.361 2.278 -10.453 1.00 95.00 210 ALA A CA 1
ATOM 1602 C C . ALA A 1 210 ? 8.317 1.716 -9.023 1.00 95.00 210 ALA A C 1
ATOM 1604 O O . ALA A 1 210 ? 9.331 1.767 -8.328 1.00 95.00 210 ALA A O 1
ATOM 1605 N N . SER A 1 211 ? 7.172 1.184 -8.581 1.00 95.25 211 SER A N 1
ATOM 1606 C CA . SER A 1 211 ? 7.017 0.628 -7.231 1.00 95.25 211 SER A CA 1
ATOM 1607 C C . SER A 1 211 ? 7.820 -0.658 -7.005 1.00 95.25 211 SER A C 1
ATOM 1609 O O . SER A 1 211 ? 8.232 -0.910 -5.877 1.00 95.25 211 SER A O 1
ATOM 1611 N N . ALA A 1 212 ? 8.104 -1.420 -8.067 1.00 95.94 212 ALA A N 1
ATOM 1612 C CA . ALA A 1 212 ? 8.906 -2.644 -8.019 1.00 95.94 212 ALA A CA 1
ATOM 1613 C C . ALA A 1 212 ? 10.414 -2.394 -8.223 1.00 95.94 212 ALA A C 1
ATOM 1615 O O . ALA A 1 212 ? 11.218 -3.313 -8.092 1.00 95.94 212 ALA A O 1
ATOM 1616 N N . LEU A 1 213 ? 10.820 -1.158 -8.538 1.00 94.81 213 LEU A N 1
ATOM 1617 C CA . LEU A 1 213 ? 12.175 -0.853 -9.007 1.00 94.81 213 LEU A CA 1
ATOM 1618 C C . LEU A 1 213 ? 13.271 -1.163 -7.984 1.00 94.81 213 LEU A C 1
ATOM 1620 O O . LEU A 1 213 ? 14.361 -1.558 -8.384 1.00 94.81 213 LEU A O 1
ATOM 1624 N N . ASP A 1 214 ? 13.007 -0.965 -6.690 1.00 92.38 214 ASP A N 1
ATOM 1625 C CA . ASP A 1 214 ? 14.010 -1.231 -5.648 1.00 92.38 214 ASP A CA 1
ATOM 1626 C C . ASP A 1 214 ? 14.289 -2.728 -5.467 1.00 92.38 214 ASP A C 1
ATOM 1628 O O . ASP A 1 214 ? 15.411 -3.091 -5.126 1.00 92.38 214 ASP A O 1
ATOM 1632 N N . ALA A 1 215 ? 13.297 -3.585 -5.722 1.00 95.31 215 ALA A N 1
ATOM 1633 C CA . ALA A 1 215 ? 13.440 -5.033 -5.607 1.00 95.31 215 ALA A CA 1
ATOM 1634 C C . ALA A 1 215 ? 13.893 -5.683 -6.925 1.00 95.31 215 ALA A C 1
ATOM 1636 O O . ALA A 1 215 ? 14.696 -6.608 -6.908 1.00 95.31 215 ALA A O 1
ATOM 1637 N N . GLU A 1 216 ? 13.406 -5.183 -8.065 1.00 95.81 216 GLU A N 1
ATOM 1638 C CA . GLU A 1 216 ? 13.545 -5.820 -9.381 1.00 95.81 216 GLU A CA 1
ATOM 1639 C C . GLU A 1 216 ? 14.100 -4.856 -10.459 1.00 95.81 216 GLU A C 1
ATOM 1641 O O . GLU A 1 216 ? 13.507 -4.690 -11.534 1.00 95.81 216 GLU A O 1
ATOM 1646 N N . PRO A 1 217 ? 15.246 -4.180 -10.225 1.00 95.69 217 PRO A N 1
ATOM 1647 C CA . PRO A 1 217 ? 15.737 -3.132 -11.125 1.00 95.69 217 PRO A CA 1
ATOM 1648 C C . PRO A 1 217 ? 16.084 -3.656 -12.526 1.00 95.69 217 PRO A C 1
ATOM 1650 O O . PRO A 1 217 ? 15.864 -2.957 -13.517 1.00 95.69 217 PRO A O 1
ATOM 1653 N N . LEU A 1 218 ? 16.589 -4.890 -12.631 1.00 95.81 218 LEU A N 1
ATOM 1654 C CA . LEU A 1 218 ? 16.938 -5.509 -13.914 1.00 95.81 218 LEU A CA 1
ATOM 1655 C C . LEU A 1 218 ? 15.694 -5.860 -14.737 1.00 95.81 218 LEU A C 1
ATOM 1657 O O . LEU A 1 218 ? 15.676 -5.626 -15.945 1.00 95.81 218 LEU A O 1
ATOM 1661 N N . ARG A 1 219 ? 14.627 -6.351 -14.092 1.00 96.25 219 ARG A N 1
ATOM 1662 C CA . ARG A 1 219 ? 13.355 -6.627 -14.774 1.00 96.25 219 ARG A CA 1
ATOM 1663 C C . ARG A 1 219 ? 12.703 -5.342 -15.275 1.00 96.25 219 ARG A C 1
ATOM 1665 O O . ARG A 1 219 ? 12.256 -5.298 -16.419 1.00 96.25 219 ARG A O 1
ATOM 1672 N N . VAL A 1 220 ? 12.727 -4.273 -14.472 1.00 95.81 220 VAL A N 1
ATOM 1673 C CA . VAL A 1 220 ? 12.262 -2.945 -14.907 1.00 95.81 220 VAL A CA 1
ATOM 1674 C C . VAL A 1 220 ? 13.057 -2.452 -16.117 1.00 95.81 220 VAL A C 1
ATOM 1676 O O . VAL A 1 220 ? 12.470 -1.957 -17.081 1.00 95.81 220 VAL A O 1
ATOM 1679 N N . LEU A 1 221 ? 14.383 -2.610 -16.103 1.00 93.44 221 LEU A N 1
ATOM 1680 C CA . LEU A 1 221 ? 15.230 -2.232 -17.232 1.00 93.44 221 LEU A CA 1
ATOM 1681 C C . LEU A 1 221 ? 14.914 -3.054 -18.492 1.00 93.44 221 LEU A C 1
ATOM 1683 O O . LEU A 1 221 ? 14.820 -2.486 -19.578 1.00 93.44 221 LEU A O 1
ATOM 1687 N N . GLY A 1 222 ? 14.694 -4.363 -18.353 1.00 93.25 222 GLY A N 1
ATOM 1688 C CA . GLY A 1 222 ? 14.291 -5.238 -19.457 1.00 93.25 222 GLY A CA 1
ATOM 1689 C C . GLY A 1 222 ? 12.923 -4.878 -20.043 1.00 93.25 222 GLY A C 1
ATOM 1690 O O . GLY A 1 222 ? 12.735 -4.932 -21.258 1.00 93.25 222 GLY A O 1
ATOM 1691 N N . LEU A 1 223 ? 11.976 -4.459 -19.203 1.00 94.12 223 LEU A N 1
ATOM 1692 C CA . LEU A 1 223 ? 10.650 -4.010 -19.628 1.00 94.12 223 LEU A CA 1
ATOM 1693 C C . LEU A 1 223 ? 10.733 -2.667 -20.377 1.00 94.12 223 LEU A C 1
ATOM 1695 O O . LEU A 1 223 ? 10.149 -2.532 -21.450 1.00 94.12 223 LEU A O 1
ATOM 1699 N N . LEU A 1 224 ? 11.551 -1.722 -19.895 1.00 91.75 224 LEU A N 1
ATOM 1700 C CA . LEU A 1 224 ? 11.868 -0.483 -20.620 1.00 91.75 224 LEU A CA 1
ATOM 1701 C C . LEU A 1 224 ? 12.602 -0.737 -21.942 1.00 91.75 224 LEU A C 1
ATOM 1703 O O . LEU A 1 224 ? 12.402 0.012 -22.888 1.00 91.75 224 LEU A O 1
ATOM 1707 N N . GLY A 1 225 ? 13.451 -1.762 -22.017 1.00 89.88 225 GLY A N 1
ATOM 1708 C CA . GLY A 1 225 ? 14.149 -2.126 -23.250 1.00 89.88 225 GLY A CA 1
ATOM 1709 C C . GLY A 1 225 ? 13.220 -2.720 -24.313 1.00 89.88 225 GLY A C 1
ATOM 1710 O O . GLY A 1 225 ? 13.371 -2.406 -25.489 1.00 89.88 225 GLY A O 1
ATOM 1711 N N . ARG A 1 226 ? 12.252 -3.552 -23.901 1.00 91.50 226 ARG A N 1
ATOM 1712 C CA . ARG A 1 226 ? 11.314 -4.241 -24.808 1.00 91.50 226 ARG A CA 1
ATOM 1713 C C . ARG A 1 226 ? 10.123 -3.380 -25.226 1.00 91.50 226 ARG A C 1
ATOM 1715 O O . ARG A 1 226 ? 9.718 -3.428 -26.381 1.00 91.50 226 ARG A O 1
ATOM 1722 N N . TYR A 1 227 ? 9.583 -2.583 -24.308 1.00 90.81 227 TYR A N 1
ATOM 1723 C CA . TYR A 1 227 ? 8.362 -1.794 -24.511 1.00 90.81 227 TYR A CA 1
ATOM 1724 C C . TYR A 1 227 ? 8.616 -0.301 -24.286 1.00 90.81 227 TYR A C 1
ATOM 1726 O O . TYR A 1 227 ? 7.833 0.374 -23.617 1.00 90.81 227 TYR A O 1
ATOM 1734 N N . ALA A 1 228 ? 9.751 0.198 -24.783 1.00 82.50 228 ALA A N 1
ATOM 1735 C CA . ALA A 1 228 ? 10.237 1.544 -24.505 1.00 82.50 228 ALA A CA 1
ATOM 1736 C C . ALA A 1 228 ? 9.167 2.618 -24.781 1.00 82.50 228 ALA A C 1
ATOM 1738 O O . ALA A 1 228 ? 8.649 2.672 -25.896 1.00 82.50 228 ALA A O 1
ATOM 1739 N N . PRO A 1 229 ? 8.855 3.498 -23.812 1.00 84.94 229 PRO A N 1
ATOM 1740 C CA . PRO A 1 229 ? 7.985 4.633 -24.079 1.00 84.94 229 PRO A CA 1
ATOM 1741 C C . PRO A 1 229 ? 8.700 5.662 -24.957 1.00 84.94 229 PRO A C 1
ATOM 1743 O O . PRO A 1 229 ? 9.910 5.883 -24.820 1.00 84.94 229 PRO A O 1
ATOM 1746 N N . THR A 1 230 ? 7.934 6.390 -25.766 1.00 84.56 230 THR A N 1
ATOM 1747 C CA . THR A 1 230 ? 8.430 7.533 -26.542 1.00 84.56 230 THR A CA 1
ATOM 1748 C C . THR A 1 230 ? 8.914 8.653 -25.633 1.00 84.56 230 THR A C 1
ATOM 1750 O O . THR A 1 230 ? 9.717 9.464 -26.066 1.00 84.56 230 THR A O 1
ATOM 1753 N N . ALA A 1 231 ? 8.474 8.727 -24.371 1.00 83.44 231 ALA A N 1
ATOM 1754 C CA . ALA A 1 231 ? 9.014 9.646 -23.372 1.00 83.44 231 ALA A CA 1
ATOM 1755 C C . ALA A 1 231 ? 9.082 9.004 -21.986 1.00 83.44 231 ALA A C 1
ATOM 1757 O O . ALA A 1 231 ? 8.121 8.392 -21.531 1.00 83.44 231 ALA A O 1
ATOM 1758 N N . LEU A 1 232 ? 10.193 9.209 -21.264 1.00 85.88 232 LEU A N 1
ATOM 1759 C CA . LEU A 1 232 ? 10.352 8.617 -19.934 1.00 85.88 232 LEU A CA 1
ATOM 1760 C C . LEU A 1 232 ? 9.307 9.180 -18.948 1.00 85.88 232 LEU A C 1
ATOM 1762 O O . LEU A 1 232 ? 9.321 10.398 -18.683 1.00 85.88 232 LEU A O 1
ATOM 1766 N N . PRO A 1 233 ? 8.453 8.325 -18.352 1.00 88.19 233 PRO A N 1
ATOM 1767 C CA . PRO A 1 233 ? 7.447 8.761 -17.393 1.00 88.19 233 PRO A CA 1
ATOM 1768 C C . PRO A 1 233 ? 8.067 9.395 -16.147 1.00 88.19 233 PRO A C 1
ATOM 1770 O O . PRO A 1 233 ? 9.132 8.977 -15.681 1.00 88.19 233 PRO A O 1
ATOM 1773 N N . LEU A 1 234 ? 7.383 10.391 -15.574 1.00 87.06 234 LEU A N 1
ATOM 1774 C CA . LEU A 1 234 ? 7.873 11.167 -14.423 1.00 87.06 234 LEU A CA 1
ATOM 1775 C C . LEU A 1 234 ? 8.285 10.278 -13.241 1.00 87.06 234 LEU A C 1
ATOM 1777 O O . LEU A 1 234 ? 9.349 10.503 -12.661 1.00 87.06 234 LEU A O 1
ATOM 1781 N N . ALA A 1 235 ? 7.501 9.233 -12.951 1.00 90.25 235 ALA A N 1
ATOM 1782 C CA . ALA A 1 235 ? 7.759 8.273 -11.877 1.00 90.25 235 ALA A CA 1
ATOM 1783 C C . ALA A 1 235 ? 9.138 7.587 -11.984 1.00 90.25 235 ALA A C 1
ATOM 1785 O O . ALA A 1 235 ? 9.741 7.245 -10.968 1.00 90.25 235 ALA A O 1
ATOM 1786 N N . LEU A 1 236 ? 9.669 7.432 -13.203 1.00 89.38 236 LEU A N 1
ATOM 1787 C CA . LEU A 1 236 ? 10.942 6.759 -13.472 1.00 89.38 236 LEU A CA 1
ATOM 1788 C C . LEU A 1 236 ? 12.115 7.730 -13.678 1.00 89.38 236 LEU A C 1
ATOM 1790 O O . LEU A 1 236 ? 13.269 7.342 -13.490 1.00 89.38 236 LEU A O 1
ATOM 1794 N N . ARG A 1 237 ? 11.867 9.013 -13.986 1.00 87.94 237 ARG A N 1
ATOM 1795 C CA . ARG A 1 237 ? 12.940 10.003 -14.242 1.00 87.94 237 ARG A CA 1
ATOM 1796 C C . ARG A 1 237 ? 13.903 10.157 -13.069 1.00 87.94 237 ARG A C 1
ATOM 179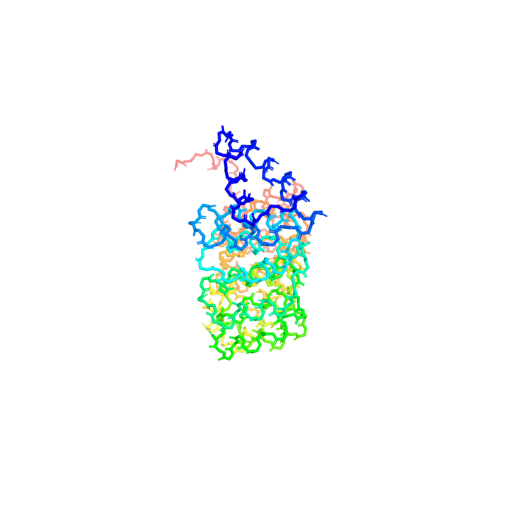8 O O . ARG A 1 237 ? 15.111 10.241 -13.268 1.00 87.94 237 ARG A O 1
ATOM 1805 N N . GLY A 1 238 ? 13.377 10.181 -11.843 1.00 85.56 238 GLY A N 1
ATOM 1806 C CA . GLY A 1 238 ? 14.187 10.269 -10.622 1.00 85.56 238 GLY A CA 1
ATOM 1807 C C . GLY A 1 238 ? 14.915 8.970 -10.259 1.00 85.56 238 GLY A C 1
ATOM 1808 O O . GLY A 1 238 ? 15.760 8.978 -9.368 1.00 85.56 238 GLY A O 1
ATOM 1809 N N . ARG A 1 239 ? 14.598 7.863 -10.939 1.00 90.31 239 ARG A N 1
ATOM 1810 C CA . ARG A 1 239 ? 15.010 6.500 -10.579 1.00 90.31 239 ARG A CA 1
ATOM 1811 C C . ARG A 1 239 ? 16.057 5.907 -11.522 1.00 90.31 239 ARG A C 1
ATOM 1813 O O . ARG A 1 239 ? 16.607 4.850 -11.231 1.00 90.31 239 ARG A O 1
ATOM 1820 N N . LEU A 1 240 ? 16.428 6.624 -12.586 1.00 89.62 240 LEU A N 1
ATOM 1821 C CA . LEU A 1 240 ? 17.459 6.190 -13.537 1.00 89.62 240 LEU A CA 1
ATOM 1822 C C . LEU A 1 240 ? 18.818 5.912 -12.866 1.00 89.62 240 LEU A C 1
ATOM 1824 O O . LEU A 1 240 ? 19.567 5.051 -13.313 1.00 89.62 240 LEU A O 1
ATOM 1828 N N . GLY A 1 241 ? 19.126 6.598 -11.760 1.00 90.81 241 GLY A N 1
ATOM 1829 C CA . GLY A 1 241 ? 20.339 6.336 -10.980 1.00 90.81 241 GLY A CA 1
ATOM 1830 C C . GLY A 1 241 ? 20.368 4.966 -10.302 1.00 90.81 241 GLY A C 1
ATOM 1831 O O . GLY A 1 241 ? 21.451 4.404 -10.168 1.00 90.81 241 GLY A O 1
ATOM 1832 N N . ALA A 1 242 ? 19.210 4.429 -9.908 1.00 92.50 242 ALA A N 1
ATOM 1833 C CA . ALA A 1 242 ? 19.095 3.086 -9.344 1.00 92.50 242 ALA A CA 1
ATOM 1834 C C . ALA A 1 242 ? 19.210 2.016 -10.443 1.00 92.50 242 ALA A C 1
ATOM 1836 O O . ALA A 1 242 ? 19.939 1.047 -10.271 1.00 92.50 242 ALA A O 1
ATOM 1837 N N . LEU A 1 243 ? 18.624 2.248 -11.623 1.00 93.31 243 LEU A N 1
ATOM 1838 C CA . LEU A 1 243 ? 18.832 1.373 -12.786 1.00 93.31 243 LEU A CA 1
ATOM 1839 C C . LEU A 1 243 ? 20.307 1.342 -13.211 1.00 93.31 243 LEU A C 1
ATOM 1841 O O . LEU A 1 243 ? 20.871 0.275 -13.416 1.00 93.31 243 LEU A O 1
ATOM 1845 N N . ALA A 1 244 ? 20.964 2.505 -13.253 1.00 93.19 244 ALA A N 1
ATOM 1846 C CA . ALA A 1 244 ? 22.387 2.604 -13.577 1.00 93.19 244 ALA A CA 1
ATOM 1847 C C . ALA A 1 244 ? 23.293 2.006 -12.487 1.00 93.19 244 ALA A C 1
ATOM 1849 O O . ALA A 1 244 ? 24.475 1.786 -12.732 1.00 93.19 244 ALA A O 1
ATOM 1850 N N . ALA A 1 245 ? 22.775 1.807 -11.270 1.00 92.88 245 ALA A N 1
ATOM 1851 C CA . ALA A 1 245 ? 23.466 1.076 -10.213 1.00 92.88 245 ALA A CA 1
ATOM 1852 C C . ALA A 1 245 ? 23.435 -0.429 -10.453 1.00 92.88 245 ALA A C 1
ATOM 1854 O O . ALA A 1 245 ? 24.442 -1.082 -10.219 1.00 92.88 245 ALA A O 1
ATOM 1855 N N . ALA A 1 246 ? 22.287 -0.941 -10.896 1.00 94.31 246 ALA A N 1
ATOM 1856 C CA . ALA A 1 246 ? 22.074 -2.361 -11.122 1.00 94.31 246 ALA A CA 1
ATOM 1857 C C . ALA A 1 246 ? 22.720 -2.846 -12.428 1.00 94.31 246 ALA A C 1
ATOM 1859 O O . ALA A 1 246 ? 23.407 -3.859 -12.422 1.00 94.31 246 ALA A O 1
ATOM 1860 N N . ASP A 1 247 ? 22.531 -2.116 -13.533 1.00 94.25 247 ASP A N 1
ATOM 1861 C CA . ASP A 1 247 ? 23.146 -2.431 -14.828 1.00 94.25 247 ASP A CA 1
ATOM 1862 C C . ASP A 1 247 ? 23.478 -1.140 -15.604 1.00 94.25 247 ASP A C 1
ATOM 1864 O O . ASP A 1 247 ? 22.653 -0.616 -16.365 1.00 94.25 247 ASP A O 1
ATOM 1868 N N . PRO A 1 248 ? 24.694 -0.590 -15.431 1.00 92.81 248 PRO A N 1
ATOM 1869 C CA . PRO A 1 248 ? 25.108 0.614 -16.139 1.00 92.81 248 PRO A CA 1
ATOM 1870 C C . PRO A 1 248 ? 25.184 0.388 -17.656 1.00 92.81 248 PRO A C 1
ATOM 1872 O O . PRO A 1 248 ? 24.821 1.285 -18.414 1.00 92.81 248 PRO A O 1
ATOM 1875 N N . ALA A 1 249 ? 25.593 -0.798 -18.118 1.00 90.81 249 ALA A N 1
ATOM 1876 C CA . ALA A 1 249 ? 25.680 -1.103 -19.544 1.00 90.81 249 ALA A CA 1
ATOM 1877 C C . ALA A 1 249 ? 24.286 -1.187 -20.182 1.00 90.81 249 ALA A C 1
ATOM 1879 O O . ALA A 1 249 ? 24.063 -0.640 -21.263 1.00 90.81 249 ALA A O 1
ATOM 1880 N N . GLY A 1 250 ? 23.326 -1.814 -19.501 1.00 91.88 250 GLY A N 1
ATOM 1881 C CA . GLY A 1 250 ? 21.934 -1.879 -19.937 1.00 91.88 250 GLY A CA 1
ATOM 1882 C C . GLY A 1 250 ? 21.256 -0.519 -19.966 1.00 91.88 250 GLY A C 1
ATOM 1883 O O . GLY A 1 250 ? 20.522 -0.237 -20.911 1.00 91.88 250 GLY A O 1
ATOM 1884 N N . VAL A 1 251 ? 21.555 0.372 -19.015 1.00 92.44 251 VAL A N 1
ATOM 1885 C CA . VAL A 1 251 ? 21.078 1.761 -19.093 1.00 92.44 251 VAL A CA 1
ATOM 1886 C C . VAL A 1 251 ? 21.662 2.477 -20.304 1.00 92.44 251 VAL A C 1
ATOM 1888 O O . VAL A 1 251 ? 20.929 3.197 -20.978 1.00 92.44 251 VAL A O 1
ATOM 1891 N N . VAL A 1 252 ? 22.940 2.276 -20.640 1.00 91.31 252 VAL A N 1
ATOM 1892 C CA . VAL A 1 252 ? 23.475 2.865 -21.874 1.00 91.31 252 VAL A CA 1
ATOM 1893 C C . VAL A 1 252 ? 22.801 2.277 -23.115 1.00 91.31 252 VAL A C 1
ATOM 1895 O O . VAL A 1 252 ? 22.414 3.044 -23.991 1.00 91.31 252 VAL A O 1
ATOM 1898 N N . ARG A 1 253 ? 22.570 0.959 -23.181 1.00 90.25 253 ARG A N 1
ATOM 1899 C CA . ARG A 1 253 ? 21.813 0.345 -24.289 1.00 90.25 253 ARG A CA 1
ATOM 1900 C C . ARG A 1 253 ? 20.403 0.925 -24.410 1.00 90.25 253 ARG A C 1
ATOM 1902 O O . ARG A 1 253 ? 19.981 1.255 -25.511 1.00 90.25 253 ARG A O 1
ATOM 1909 N N . LEU A 1 254 ? 19.710 1.133 -23.289 1.00 89.94 254 LEU A N 1
ATOM 1910 C CA . LEU A 1 254 ? 18.408 1.803 -23.263 1.00 89.94 254 LEU A CA 1
ATOM 1911 C C . LEU A 1 254 ? 18.500 3.235 -23.816 1.00 89.94 254 LEU A C 1
ATOM 1913 O O . LEU A 1 254 ? 17.644 3.660 -24.588 1.00 89.94 254 LEU A O 1
ATOM 1917 N N . LEU A 1 255 ? 19.548 3.977 -23.445 1.00 88.94 255 LEU A N 1
ATOM 1918 C CA . LEU A 1 255 ? 19.801 5.314 -23.980 1.00 88.94 255 LEU A CA 1
ATOM 1919 C C . LEU A 1 255 ? 20.159 5.283 -25.468 1.00 88.94 255 LEU A C 1
ATOM 1921 O O . LEU A 1 255 ? 19.856 6.240 -26.161 1.00 88.94 255 LEU A O 1
ATOM 1925 N N . LEU A 1 256 ? 20.796 4.239 -25.983 1.00 87.94 256 LEU A N 1
ATOM 1926 C CA . LEU A 1 256 ? 21.111 4.120 -27.409 1.00 87.94 256 LEU A CA 1
ATOM 1927 C C . LEU A 1 256 ? 19.921 3.619 -28.243 1.00 87.94 256 LEU A C 1
ATOM 1929 O O . LEU A 1 256 ? 19.896 3.843 -29.449 1.00 87.94 256 LEU A O 1
ATOM 1933 N N . GLY A 1 257 ? 18.938 2.980 -27.607 1.00 84.94 257 GLY A N 1
ATOM 1934 C CA . GLY A 1 257 ? 17.767 2.400 -28.258 1.00 84.94 257 GLY A CA 1
ATOM 1935 C C . GLY A 1 257 ? 16.690 3.403 -28.709 1.00 84.94 257 GLY A C 1
ATOM 1936 O O . GLY A 1 257 ? 16.844 4.619 -28.543 1.00 84.94 257 GLY A O 1
ATOM 1937 N N . PRO A 1 258 ? 15.556 2.895 -29.236 1.00 73.31 258 PRO A N 1
ATOM 1938 C CA . PRO A 1 258 ? 14.502 3.695 -29.877 1.00 73.31 258 PRO A CA 1
ATOM 1939 C C . PRO A 1 258 ? 13.911 4.803 -28.986 1.00 73.31 258 PRO A C 1
ATOM 1941 O O . PRO A 1 258 ? 13.751 5.938 -29.429 1.00 73.31 258 PRO A O 1
ATOM 1944 N N . GLY A 1 259 ? 13.672 4.523 -27.698 1.00 73.38 259 GLY A N 1
ATOM 1945 C CA . GLY A 1 259 ? 13.189 5.512 -26.714 1.00 73.38 259 GLY A CA 1
ATOM 1946 C C . GLY A 1 259 ? 14.289 6.396 -26.105 1.00 73.38 259 GLY A C 1
ATOM 1947 O O . GLY A 1 259 ? 14.027 7.314 -25.320 1.00 73.38 259 GLY A O 1
ATOM 1948 N N . GLY A 1 260 ? 15.549 6.141 -26.458 1.00 79.69 260 GLY A N 1
ATOM 1949 C CA . GLY A 1 260 ? 16.717 6.757 -25.847 1.00 79.69 260 GLY A CA 1
ATOM 1950 C C . GLY A 1 260 ? 16.791 8.270 -26.039 1.00 79.69 260 GLY A C 1
ATOM 1951 O O . GLY A 1 260 ? 17.196 8.994 -25.124 1.00 79.69 260 GLY A O 1
ATOM 1952 N N . TYR A 1 261 ? 16.338 8.771 -27.195 1.00 77.12 261 TYR A N 1
ATOM 1953 C CA . TYR A 1 261 ? 16.276 10.208 -27.483 1.00 77.12 261 TYR A CA 1
ATOM 1954 C C . TYR A 1 261 ? 15.480 10.973 -26.420 1.00 77.12 261 TYR A C 1
ATOM 1956 O O . TYR A 1 261 ? 15.948 11.975 -25.871 1.00 77.12 261 TYR A O 1
ATOM 1964 N N . ALA A 1 262 ? 14.296 10.479 -26.075 1.00 76.19 262 ALA A N 1
ATOM 1965 C CA . ALA A 1 262 ? 13.437 11.171 -25.137 1.00 76.19 262 ALA A CA 1
ATOM 1966 C C . ALA A 1 262 ? 13.897 11.030 -23.689 1.00 76.19 262 ALA A C 1
ATOM 1968 O O . ALA A 1 262 ? 13.760 11.981 -22.920 1.00 76.19 262 ALA A O 1
ATOM 1969 N N . ILE A 1 263 ? 14.514 9.902 -23.319 1.00 80.31 263 ILE A N 1
ATOM 1970 C CA . ILE A 1 263 ? 15.151 9.747 -22.003 1.00 80.31 263 ILE A CA 1
ATOM 1971 C C . ILE A 1 263 ? 16.264 10.791 -21.823 1.00 80.31 263 ILE A C 1
ATOM 1973 O O . ILE A 1 263 ? 16.359 11.423 -20.768 1.00 80.31 263 ILE A O 1
ATOM 1977 N N . ARG A 1 264 ? 17.082 11.035 -22.858 1.00 82.69 264 ARG A N 1
ATOM 1978 C CA . ARG A 1 264 ? 18.124 12.076 -22.809 1.00 82.69 264 ARG A CA 1
ATOM 1979 C C . ARG A 1 264 ? 17.531 13.471 -22.598 1.00 82.69 264 ARG A C 1
ATOM 1981 O O . ARG A 1 264 ? 18.055 14.248 -21.804 1.00 82.69 264 ARG A O 1
ATOM 1988 N N . ARG A 1 265 ? 16.409 13.769 -23.257 1.00 77.38 265 ARG A N 1
ATOM 1989 C CA . ARG A 1 265 ? 15.720 15.072 -23.191 1.00 77.38 265 ARG A CA 1
ATOM 1990 C C . ARG A 1 265 ? 14.862 15.258 -21.935 1.00 77.38 265 ARG A C 1
ATOM 1992 O O . ARG A 1 265 ? 14.492 16.384 -21.621 1.00 77.38 265 ARG A O 1
ATOM 1999 N N . SER A 1 266 ? 14.570 14.196 -21.182 1.00 76.56 266 SER A N 1
ATOM 2000 C CA . SER A 1 266 ? 13.648 14.252 -20.039 1.00 76.56 266 SER A CA 1
ATOM 2001 C C . SER A 1 266 ? 14.245 14.867 -18.765 1.00 76.56 266 SER A C 1
ATOM 2003 O O . SER A 1 266 ? 13.566 14.911 -17.737 1.00 76.56 266 SER A O 1
ATOM 2005 N N . GLY A 1 267 ? 15.526 15.255 -18.776 1.00 78.00 267 GLY A N 1
ATOM 2006 C CA . GLY A 1 267 ? 16.255 15.713 -17.587 1.00 78.00 267 GLY A CA 1
ATOM 2007 C C . GLY A 1 267 ? 16.607 14.597 -16.590 1.00 78.00 267 GLY A C 1
ATOM 2008 O O . GLY A 1 267 ? 17.057 14.882 -15.480 1.00 78.00 267 GLY A O 1
ATOM 2009 N N . ALA A 1 268 ? 16.419 13.324 -16.964 1.00 82.75 268 ALA A N 1
ATOM 2010 C CA . ALA A 1 268 ? 16.733 12.177 -16.106 1.00 82.75 268 ALA A CA 1
ATOM 2011 C C . ALA A 1 268 ? 18.249 11.935 -15.958 1.00 82.75 268 ALA A C 1
ATOM 2013 O O . ALA A 1 268 ? 18.699 11.384 -14.951 1.00 82.75 268 ALA A O 1
ATOM 2014 N N . LEU A 1 269 ? 19.056 12.401 -16.920 1.00 85.38 269 LEU A N 1
ATOM 2015 C CA . LEU A 1 269 ? 20.520 12.307 -16.907 1.00 85.38 269 LEU A CA 1
ATOM 2016 C C . LEU A 1 269 ? 21.161 13.347 -15.979 1.00 85.38 269 LEU A C 1
ATOM 2018 O O . LEU A 1 269 ? 21.852 14.276 -16.398 1.00 85.38 269 LEU A O 1
ATOM 2022 N N . ARG A 1 270 ? 20.933 13.182 -14.676 1.00 87.31 270 ARG A N 1
ATOM 2023 C CA . ARG A 1 270 ? 21.602 13.980 -13.642 1.00 87.31 270 ARG A CA 1
ATOM 2024 C C . ARG A 1 270 ? 23.102 13.679 -13.624 1.00 87.31 270 ARG A C 1
ATOM 2026 O O . ARG A 1 270 ? 23.534 12.586 -13.987 1.00 87.31 270 ARG A O 1
ATOM 2033 N N . ARG A 1 271 ? 23.901 14.614 -13.093 1.00 87.00 271 ARG A N 1
ATOM 2034 C CA . ARG A 1 271 ? 25.359 14.447 -12.929 1.00 87.00 271 ARG A CA 1
ATOM 2035 C C . ARG A 1 271 ? 25.726 13.126 -12.248 1.00 87.00 271 ARG A C 1
ATOM 2037 O O . ARG A 1 271 ? 26.656 12.463 -12.683 1.00 87.00 271 ARG A O 1
ATOM 2044 N N . SER A 1 272 ? 24.993 12.729 -11.208 1.00 89.44 272 SER A N 1
ATOM 2045 C CA . SER A 1 272 ? 25.233 11.471 -10.490 1.00 89.44 272 SER A CA 1
ATOM 2046 C C . SER A 1 272 ? 25.034 10.230 -11.364 1.00 89.44 272 SER A C 1
ATOM 2048 O O . SER A 1 272 ? 25.803 9.282 -11.233 1.00 89.44 272 SER A O 1
ATOM 2050 N N . VAL A 1 273 ? 24.053 10.245 -12.271 1.00 90.56 273 VAL A N 1
ATOM 2051 C CA . VAL A 1 273 ? 23.811 9.162 -13.235 1.00 90.56 273 VAL A CA 1
ATOM 2052 C C . VAL A 1 273 ? 24.950 9.111 -14.245 1.00 90.56 273 VAL A C 1
ATOM 2054 O O . VAL A 1 273 ? 25.555 8.061 -14.412 1.00 90.56 273 VAL A O 1
ATOM 2057 N N . LEU A 1 274 ? 25.319 10.251 -14.839 1.00 89.00 274 LEU A N 1
ATOM 2058 C CA . LEU A 1 274 ? 26.428 10.329 -15.798 1.00 89.00 274 LEU A CA 1
ATOM 2059 C C . LEU A 1 274 ? 27.757 9.866 -15.183 1.00 89.00 274 LEU A C 1
ATOM 2061 O O . LEU A 1 274 ? 28.449 9.053 -15.781 1.00 89.00 274 LEU A O 1
ATOM 2065 N N . CYS A 1 275 ? 28.077 10.306 -13.961 1.00 88.69 275 CYS A N 1
ATOM 2066 C CA . CYS A 1 275 ? 29.240 9.827 -13.205 1.00 88.69 275 CYS A CA 1
ATOM 2067 C C . CYS A 1 275 ? 29.204 8.319 -12.960 1.00 88.69 275 CYS A C 1
ATOM 2069 O O . CYS A 1 275 ? 30.247 7.675 -12.965 1.00 88.69 275 CYS A O 1
ATOM 2071 N N . ARG A 1 276 ? 28.022 7.752 -12.710 1.00 90.25 276 ARG A N 1
ATOM 2072 C CA . ARG A 1 276 ? 27.875 6.316 -12.475 1.00 90.25 276 ARG A CA 1
ATOM 2073 C C . ARG A 1 276 ? 28.086 5.522 -13.760 1.00 90.25 276 ARG A C 1
ATOM 2075 O O . ARG A 1 276 ? 28.844 4.560 -13.729 1.00 90.25 276 ARG A O 1
ATOM 2082 N N . LEU A 1 277 ? 27.490 5.954 -14.870 1.00 90.94 277 LEU A N 1
ATOM 2083 C CA . LEU A 1 277 ? 27.682 5.327 -16.180 1.00 90.94 277 LEU A CA 1
ATOM 2084 C C . LEU A 1 277 ? 29.148 5.399 -16.612 1.00 90.94 277 LEU A C 1
ATOM 2086 O O . LEU A 1 277 ? 29.735 4.376 -16.932 1.00 90.94 277 LEU A O 1
ATOM 2090 N N . ALA A 1 278 ? 29.759 6.581 -16.521 1.00 88.06 278 ALA A N 1
ATOM 2091 C CA . ALA A 1 278 ? 31.149 6.813 -16.908 1.00 88.06 278 ALA A CA 1
ATOM 2092 C C . ALA A 1 278 ? 32.161 5.944 -16.143 1.00 88.06 278 ALA A C 1
ATOM 2094 O O . ALA A 1 278 ? 33.217 5.643 -16.677 1.00 88.06 278 ALA A O 1
ATOM 2095 N N . ARG A 1 279 ? 31.862 5.562 -14.895 1.00 88.06 279 ARG A N 1
ATOM 2096 C CA . ARG A 1 279 ? 32.768 4.748 -14.067 1.00 88.06 279 ARG A CA 1
ATOM 2097 C C . ARG A 1 279 ? 32.532 3.246 -14.162 1.00 88.06 279 ARG A C 1
ATOM 2099 O O . ARG A 1 279 ? 33.455 2.495 -13.888 1.00 88.06 279 ARG A O 1
ATOM 2106 N N . ASN A 1 280 ? 31.296 2.821 -14.427 1.00 89.88 280 ASN A N 1
ATOM 2107 C CA . ASN A 1 280 ? 30.897 1.420 -14.249 1.00 89.88 280 ASN A CA 1
ATOM 2108 C C . ASN A 1 280 ? 30.425 0.745 -15.545 1.00 89.88 280 ASN A C 1
ATOM 2110 O O . ASN A 1 280 ? 30.296 -0.474 -15.566 1.00 89.88 280 ASN A O 1
ATOM 2114 N N . ALA A 1 281 ? 30.136 1.496 -16.613 1.00 88.19 281 ALA A N 1
ATOM 2115 C CA . ALA A 1 281 ? 29.849 0.905 -17.919 1.00 88.19 281 ALA A CA 1
ATOM 2116 C C . ALA A 1 281 ? 31.156 0.643 -18.695 1.00 88.19 281 ALA A C 1
ATOM 2118 O O . ALA A 1 281 ? 32.116 1.399 -18.531 1.00 88.19 281 ALA A O 1
ATOM 2119 N N . PRO A 1 282 ? 31.192 -0.368 -19.585 1.00 87.50 282 PRO A N 1
ATOM 2120 C CA . PRO A 1 282 ? 32.317 -0.572 -20.493 1.00 87.50 282 PRO A CA 1
ATOM 2121 C C . PRO A 1 282 ? 32.609 0.684 -21.319 1.00 87.50 282 PRO A C 1
ATOM 2123 O O . PRO A 1 282 ? 31.694 1.310 -21.862 1.00 87.50 282 PRO A O 1
ATOM 2126 N N . GLN A 1 283 ? 33.889 1.032 -21.447 1.00 83.06 283 GLN A N 1
ATOM 2127 C CA . GLN A 1 283 ? 34.325 2.273 -22.087 1.00 83.06 283 GLN A CA 1
ATOM 2128 C C . GLN A 1 283 ? 33.794 2.416 -23.522 1.00 83.06 283 GLN A C 1
ATOM 2130 O O . GLN A 1 283 ? 33.370 3.501 -23.917 1.00 83.06 283 GLN A O 1
ATOM 2135 N N . GLN A 1 284 ? 33.756 1.320 -24.286 1.00 84.38 284 GLN A N 1
ATOM 2136 C CA . GLN A 1 284 ? 33.263 1.297 -25.668 1.00 84.38 284 GLN A CA 1
ATOM 2137 C C . GLN A 1 284 ? 31.810 1.784 -25.749 1.00 84.38 284 GLN A C 1
ATOM 2139 O O . GLN A 1 284 ? 31.473 2.641 -26.564 1.00 84.38 284 GLN A O 1
ATOM 2144 N N . VAL A 1 285 ? 30.975 1.309 -24.827 1.00 85.62 285 VAL A N 1
ATOM 2145 C CA . VAL A 1 285 ? 29.548 1.631 -24.752 1.00 85.62 285 VAL A CA 1
ATOM 2146 C C . VAL A 1 285 ? 29.338 3.095 -24.327 1.00 85.62 285 VAL A C 1
ATOM 2148 O O . VAL A 1 285 ? 28.456 3.785 -24.838 1.00 85.62 285 VAL A O 1
ATOM 2151 N N . VAL A 1 286 ? 30.192 3.628 -23.445 1.00 85.50 286 VAL A N 1
ATOM 2152 C CA . VAL A 1 286 ? 30.163 5.053 -23.057 1.00 85.50 286 VAL A CA 1
ATOM 2153 C C . VAL A 1 286 ? 30.592 5.969 -24.207 1.00 85.50 286 VAL A C 1
ATOM 2155 O O . VAL A 1 286 ? 30.016 7.045 -24.384 1.00 85.50 286 VAL A O 1
ATOM 2158 N N . VAL A 1 287 ? 31.569 5.552 -25.014 1.00 85.31 287 VAL A N 1
ATOM 2159 C CA . VAL A 1 287 ? 31.983 6.282 -26.222 1.00 85.31 287 VAL A CA 1
ATOM 2160 C C . VAL A 1 287 ? 30.848 6.326 -27.245 1.00 85.31 287 VAL A C 1
ATOM 2162 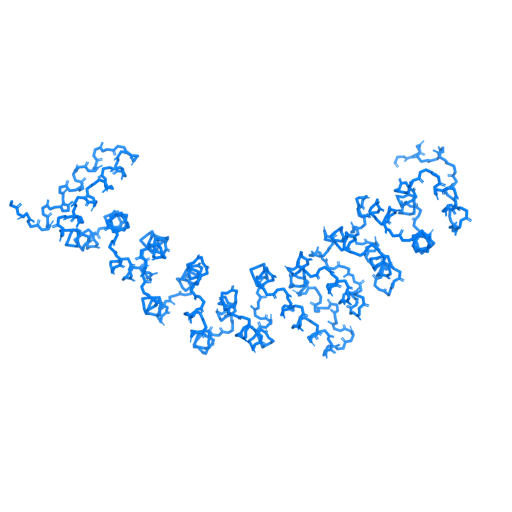O O . VAL A 1 287 ? 30.559 7.394 -27.785 1.00 85.31 287 VAL A O 1
ATOM 2165 N N . GLU A 1 288 ? 30.156 5.209 -27.475 1.00 86.31 288 GLU A N 1
ATOM 2166 C CA . GLU A 1 288 ? 28.971 5.159 -28.342 1.00 86.31 288 GLU A CA 1
ATOM 2167 C C . GLU A 1 288 ? 27.866 6.101 -27.861 1.00 86.31 288 GLU A C 1
ATOM 2169 O O . GLU A 1 288 ? 27.313 6.864 -28.657 1.00 86.31 288 GLU A O 1
ATOM 2174 N N . LEU A 1 289 ? 27.606 6.134 -26.550 1.00 86.06 289 LEU A N 1
ATOM 2175 C CA . LEU A 1 289 ? 26.685 7.100 -25.953 1.00 86.06 289 LEU A CA 1
ATOM 2176 C C . LEU A 1 289 ? 27.125 8.542 -26.220 1.00 86.06 289 LEU A C 1
ATOM 2178 O O . LEU A 1 289 ? 26.310 9.370 -26.625 1.00 86.06 289 LEU A O 1
ATOM 2182 N N . GLY A 1 290 ? 28.413 8.838 -26.044 1.00 84.25 290 GLY A N 1
ATOM 2183 C CA . GLY A 1 290 ? 28.994 10.141 -26.355 1.00 84.25 290 GLY A CA 1
ATOM 2184 C C . GLY A 1 290 ? 28.779 10.559 -27.810 1.00 84.25 290 GLY A C 1
ATOM 2185 O O . GLY A 1 290 ? 28.400 11.703 -28.061 1.00 84.25 290 GLY A O 1
ATOM 2186 N N . ARG A 1 291 ? 28.951 9.629 -28.759 1.00 82.75 291 ARG A N 1
ATOM 2187 C CA . ARG A 1 291 ? 28.691 9.862 -30.190 1.00 82.75 291 ARG A CA 1
ATOM 2188 C C . ARG A 1 291 ? 27.216 10.131 -30.466 1.00 82.75 291 ARG A C 1
ATOM 2190 O O . ARG A 1 291 ? 26.897 11.114 -31.130 1.00 82.75 291 ARG A O 1
ATOM 2197 N N . ALA A 1 292 ? 26.321 9.316 -29.911 1.00 81.25 292 ALA A N 1
ATOM 2198 C CA . ALA A 1 292 ? 24.874 9.481 -30.060 1.00 81.25 292 ALA A CA 1
ATOM 2199 C C . ALA A 1 292 ? 24.357 10.793 -29.438 1.00 81.25 292 ALA A C 1
ATOM 2201 O O . ALA A 1 292 ? 23.342 11.345 -29.865 1.00 81.25 292 ALA A O 1
ATOM 2202 N N . MET A 1 293 ? 25.063 11.317 -28.434 1.00 77.56 293 MET A N 1
ATOM 2203 C CA . MET A 1 293 ? 24.793 12.614 -27.811 1.00 77.56 293 MET A CA 1
ATOM 2204 C C . MET A 1 293 ? 25.420 13.797 -28.563 1.00 77.56 293 MET A C 1
ATOM 2206 O O . MET A 1 293 ? 25.094 14.933 -28.229 1.00 77.56 293 MET A O 1
ATOM 2210 N N . GLY A 1 294 ? 26.270 13.558 -29.571 1.00 68.94 294 GLY A N 1
ATOM 2211 C CA . GLY A 1 294 ? 27.082 14.548 -30.300 1.00 68.94 294 GLY A CA 1
ATOM 2212 C C . GLY A 1 294 ? 26.332 15.763 -30.857 1.00 68.94 294 GLY A C 1
ATOM 2213 O O . GLY A 1 294 ? 26.928 16.816 -31.049 1.00 68.94 294 GLY A O 1
ATOM 2214 N N . GLN A 1 295 ? 25.016 15.650 -31.043 1.00 63.97 295 GLN A N 1
ATOM 2215 C CA . GLN A 1 295 ? 24.128 16.744 -31.456 1.00 63.97 295 GLN A CA 1
ATOM 2216 C C . GLN A 1 295 ? 23.848 17.768 -30.329 1.00 63.97 295 GLN A C 1
ATOM 2218 O O . GLN A 1 295 ? 23.294 18.834 -30.586 1.00 63.97 295 GLN A O 1
ATOM 2223 N N . TYR A 1 296 ? 24.235 17.468 -29.082 1.00 64.50 296 TYR A N 1
ATOM 2224 C CA . TYR A 1 296 ? 23.963 18.260 -27.879 1.00 64.50 296 TYR A CA 1
ATOM 2225 C C . TYR A 1 296 ? 25.245 18.515 -27.074 1.00 64.50 296 TYR A C 1
ATOM 2227 O O . TYR A 1 296 ? 25.552 17.823 -26.097 1.00 64.50 296 TYR A O 1
ATOM 2235 N N . THR A 1 297 ? 25.981 19.568 -27.442 1.00 66.88 297 THR A N 1
ATOM 2236 C CA . THR A 1 297 ? 27.309 19.918 -26.895 1.00 66.88 297 THR A CA 1
ATOM 2237 C C . THR A 1 297 ? 27.367 19.935 -25.362 1.00 66.88 297 THR A C 1
ATOM 2239 O O . THR A 1 297 ? 28.358 19.511 -24.767 1.00 66.88 297 THR A O 1
ATOM 2242 N N . ARG A 1 298 ? 26.292 20.375 -24.690 1.00 75.75 298 ARG A N 1
ATOM 2243 C CA . ARG A 1 298 ? 26.237 20.463 -23.221 1.00 75.75 298 ARG A CA 1
ATOM 2244 C C . ARG A 1 298 ? 26.216 19.092 -22.541 1.00 75.75 298 ARG A C 1
ATOM 2246 O O . ARG A 1 298 ? 26.887 18.923 -21.523 1.00 75.75 298 ARG A O 1
ATOM 2253 N N . ASP A 1 299 ? 25.466 18.124 -23.059 1.00 72.81 299 ASP A N 1
ATOM 2254 C CA . ASP A 1 299 ? 25.332 16.825 -22.392 1.00 72.81 299 ASP A CA 1
ATOM 2255 C C . ASP A 1 299 ? 26.526 15.910 -22.686 1.00 72.81 299 ASP A C 1
ATOM 2257 O O . ASP A 1 299 ? 26.976 15.196 -21.790 1.00 72.81 299 ASP A O 1
ATOM 2261 N N . VAL A 1 300 ? 27.128 16.026 -23.877 1.00 79.62 300 VAL A N 1
ATOM 2262 C CA . VAL A 1 300 ? 28.427 15.400 -24.183 1.00 79.62 300 VAL A CA 1
ATOM 2263 C C . VAL A 1 300 ? 29.518 15.952 -23.267 1.00 79.62 300 VAL A C 1
ATOM 2265 O O . VAL A 1 300 ? 30.280 15.182 -22.690 1.00 79.62 300 VAL A O 1
ATOM 2268 N N . ALA A 1 301 ? 29.563 17.272 -23.054 1.00 81.94 301 ALA A N 1
ATOM 2269 C CA . ALA A 1 301 ? 30.511 17.879 -22.120 1.00 81.94 301 ALA A CA 1
ATOM 2270 C C . ALA A 1 301 ? 30.295 17.395 -20.677 1.00 81.94 301 ALA A C 1
ATOM 2272 O O . ALA A 1 301 ? 31.261 17.114 -19.968 1.00 81.94 301 ALA A O 1
ATOM 2273 N N . ARG A 1 302 ? 29.040 17.241 -20.233 1.00 83.62 302 ARG A N 1
ATOM 2274 C CA . ARG A 1 302 ? 28.727 16.683 -18.905 1.00 83.62 302 ARG A CA 1
ATOM 2275 C C . ARG A 1 302 ? 29.182 15.231 -18.767 1.00 83.62 302 ARG A C 1
ATOM 2277 O O . ARG A 1 302 ? 29.721 14.886 -17.717 1.00 83.62 302 ARG A O 1
ATOM 2284 N N . LEU A 1 303 ? 28.992 14.409 -19.801 1.00 84.19 303 LEU A N 1
ATOM 2285 C CA . LEU A 1 303 ? 29.468 13.025 -19.827 1.00 84.19 303 LEU A CA 1
ATOM 2286 C C . LEU A 1 303 ? 31.004 12.959 -19.826 1.00 84.19 303 LEU A C 1
ATOM 2288 O O . LEU A 1 303 ? 31.585 12.245 -19.016 1.00 84.19 303 LEU A O 1
ATOM 2292 N N . ALA A 1 304 ? 31.677 13.779 -20.634 1.00 85.38 304 ALA A N 1
ATOM 2293 C CA . ALA A 1 304 ? 33.136 13.861 -20.642 1.00 85.38 304 ALA A CA 1
ATOM 2294 C C . ALA A 1 304 ? 33.709 14.302 -19.285 1.00 85.38 304 ALA A C 1
ATOM 2296 O O . ALA A 1 304 ? 34.712 13.770 -18.816 1.00 85.38 304 ALA A O 1
ATOM 2297 N N . MET A 1 305 ? 33.057 15.253 -18.612 1.00 86.38 305 MET A N 1
ATOM 2298 C CA . MET A 1 305 ? 33.458 15.697 -17.273 1.00 86.38 305 MET A CA 1
ATOM 2299 C C . MET A 1 305 ? 33.229 14.638 -16.188 1.00 86.38 305 MET A C 1
ATOM 2301 O O . MET A 1 305 ? 33.848 14.720 -15.125 1.00 86.38 305 MET A O 1
ATOM 2305 N N . ALA A 1 306 ? 32.353 13.665 -16.438 1.00 86.62 306 ALA A N 1
ATOM 2306 C CA . ALA A 1 306 ? 32.106 12.531 -15.559 1.00 86.62 306 ALA A CA 1
ATOM 2307 C C . ALA A 1 306 ? 33.158 11.411 -15.702 1.00 86.62 306 ALA A C 1
ATOM 2309 O O . ALA A 1 306 ? 33.335 10.649 -14.749 1.00 86.62 306 ALA A O 1
ATOM 2310 N N . LEU A 1 307 ? 33.874 11.341 -16.832 1.00 83.81 307 LEU A N 1
ATOM 2311 C CA . LEU A 1 307 ? 34.963 10.385 -17.060 1.00 83.81 307 LEU A CA 1
ATOM 2312 C C . LEU A 1 307 ? 36.228 10.730 -16.247 1.00 83.81 307 LEU A C 1
ATOM 2314 O O . LEU A 1 307 ? 36.511 11.924 -16.015 1.00 83.81 307 LEU A O 1
ATOM 2318 N N . PRO A 1 308 ? 37.027 9.714 -15.856 1.00 82.12 308 PRO A N 1
ATOM 2319 C CA . PRO A 1 308 ? 38.371 9.916 -15.320 1.00 82.12 308 PRO A CA 1
ATOM 2320 C C . PRO A 1 308 ? 39.228 10.767 -16.272 1.00 82.12 308 PRO A C 1
ATOM 2322 O O . PRO A 1 308 ? 39.091 10.628 -17.488 1.00 82.12 308 PRO A O 1
ATOM 2325 N N . PRO A 1 309 ? 40.128 11.641 -15.773 1.00 82.12 309 PRO A N 1
ATOM 2326 C CA . PRO A 1 309 ? 40.915 12.538 -16.624 1.00 82.12 309 PRO A CA 1
ATOM 2327 C C . PRO A 1 309 ? 41.655 11.844 -17.778 1.00 82.12 309 PRO A C 1
ATOM 2329 O O . PRO A 1 309 ? 41.663 12.378 -18.885 1.00 82.12 309 PRO A O 1
ATOM 2332 N N . ALA A 1 310 ? 42.201 10.646 -17.537 1.00 82.06 310 ALA A N 1
ATOM 2333 C CA . ALA A 1 310 ? 42.929 9.855 -18.531 1.00 82.06 310 ALA A CA 1
ATOM 2334 C C . ALA A 1 310 ? 42.052 9.386 -19.710 1.00 82.06 310 ALA A C 1
ATOM 2336 O O . ALA A 1 310 ? 42.537 9.254 -20.829 1.00 82.06 310 ALA A O 1
ATOM 2337 N N . GLU A 1 311 ? 40.748 9.197 -19.494 1.00 80.06 311 GLU A N 1
ATOM 2338 C CA . GLU A 1 311 ? 39.818 8.684 -20.510 1.00 80.06 311 GLU A CA 1
ATOM 2339 C C . GLU A 1 311 ? 39.161 9.792 -21.343 1.00 80.06 311 GLU A C 1
ATOM 2341 O O . GLU A 1 311 ? 38.572 9.528 -22.392 1.00 80.06 311 GLU A O 1
ATOM 2346 N N . ARG A 1 312 ? 39.294 11.057 -20.923 1.00 82.44 312 ARG A N 1
ATOM 2347 C CA . ARG A 1 312 ? 38.685 12.201 -21.620 1.00 82.44 312 ARG A CA 1
ATOM 2348 C C . ARG A 1 312 ? 39.293 12.430 -22.999 1.00 82.44 312 ARG A C 1
ATOM 2350 O O . ARG A 1 312 ? 38.561 12.734 -23.933 1.00 82.44 312 ARG A O 1
ATOM 2357 N N . GLY A 1 313 ? 40.613 12.297 -23.131 1.00 76.62 313 GLY A N 1
ATOM 2358 C CA . GLY A 1 313 ? 41.319 12.457 -24.408 1.00 76.62 313 GLY A CA 1
ATOM 2359 C C . GLY A 1 313 ? 40.837 11.456 -25.467 1.00 76.62 313 GLY A C 1
ATOM 2360 O O . GLY A 1 313 ? 40.342 11.891 -26.509 1.00 76.62 313 GLY A O 1
ATOM 2361 N N . PRO A 1 314 ? 40.891 10.139 -25.184 1.00 77.94 314 PRO A N 1
ATOM 2362 C CA . PRO A 1 314 ? 40.342 9.100 -26.058 1.00 77.94 314 PRO A CA 1
ATOM 2363 C C . PRO A 1 314 ? 38.847 9.277 -26.369 1.00 77.94 314 PRO A C 1
ATOM 2365 O O . PRO A 1 314 ? 38.424 9.084 -27.509 1.00 77.94 314 PRO A O 1
ATOM 2368 N N . PHE A 1 315 ? 38.044 9.710 -25.391 1.00 78.56 315 PHE A N 1
ATOM 2369 C CA . PHE A 1 315 ? 36.620 10.000 -25.587 1.00 78.56 315 PHE A CA 1
ATOM 2370 C C . PHE A 1 315 ? 36.379 11.155 -26.576 1.00 78.56 315 PHE A C 1
ATOM 2372 O O . PHE A 1 315 ? 35.549 11.042 -27.476 1.00 78.56 315 PHE A O 1
ATOM 2379 N N . TRP A 1 316 ? 37.132 12.255 -26.472 1.00 74.81 316 TRP A N 1
ATOM 2380 C CA . TRP A 1 316 ? 37.025 13.373 -27.418 1.00 74.81 316 TRP A CA 1
ATOM 2381 C C . TRP A 1 316 ? 37.600 13.056 -28.798 1.00 74.81 316 TRP A C 1
ATOM 2383 O O . TRP A 1 316 ? 37.094 13.565 -29.792 1.00 74.81 316 TRP A O 1
ATOM 2393 N N . GLY A 1 317 ? 38.641 12.223 -28.873 1.00 70.25 317 GLY A N 1
ATOM 2394 C CA . GLY A 1 317 ? 39.207 11.766 -30.145 1.00 70.25 317 GLY A CA 1
ATOM 2395 C C . GLY A 1 317 ? 38.265 10.854 -30.936 1.00 70.25 317 GLY A C 1
ATOM 2396 O O . GLY A 1 317 ? 38.393 10.749 -32.151 1.00 70.25 317 GLY A O 1
ATOM 2397 N N . SER A 1 318 ? 37.304 10.226 -30.257 1.00 68.31 318 SER A N 1
ATOM 2398 C CA . SER A 1 318 ? 36.361 9.268 -30.837 1.00 68.31 318 SER A CA 1
ATOM 2399 C C . SER A 1 318 ? 34.932 9.805 -31.002 1.00 68.31 318 SER A C 1
ATOM 2401 O O . SER A 1 318 ? 34.111 9.113 -31.603 1.00 68.31 318 SER A O 1
ATOM 2403 N N . SER A 1 319 ? 34.622 11.015 -30.518 1.00 59.66 319 SER A N 1
ATOM 2404 C CA . SER A 1 319 ? 33.295 11.647 -30.599 1.00 59.66 319 SER A CA 1
ATOM 2405 C C . SER A 1 319 ? 33.270 12.799 -31.625 1.00 59.66 319 SER A C 1
ATOM 2407 O O . SER A 1 319 ? 34.219 13.582 -31.663 1.00 59.66 319 SER A O 1
ATOM 2409 N N . PRO A 1 320 ? 32.204 12.970 -32.440 1.00 53.88 320 PRO A N 1
ATOM 2410 C CA . PRO A 1 320 ? 32.159 13.948 -33.540 1.00 53.88 320 PRO A CA 1
ATOM 2411 C C . PRO A 1 320 ? 32.074 15.426 -33.111 1.00 53.88 320 PRO A C 1
ATOM 2413 O O . PRO A 1 320 ? 31.933 16.304 -33.957 1.00 53.88 320 PRO A O 1
ATOM 2416 N N . GLY A 1 321 ? 32.184 15.738 -31.820 1.00 53.09 321 GLY A N 1
ATOM 2417 C CA . GLY A 1 321 ? 32.170 17.108 -31.318 1.00 53.09 321 GLY A CA 1
ATOM 2418 C C . GLY A 1 321 ? 33.340 17.365 -30.385 1.00 53.09 321 GLY A C 1
ATOM 2419 O O . GLY A 1 321 ? 33.199 17.210 -29.176 1.00 53.09 321 GLY A O 1
ATOM 2420 N N . LYS A 1 322 ? 34.486 17.813 -30.912 1.00 46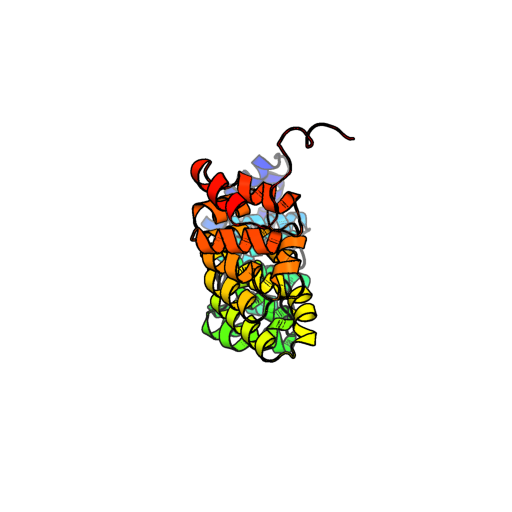.56 322 LYS A N 1
ATOM 2421 C CA . LYS A 1 322 ? 35.448 18.537 -30.070 1.00 46.56 322 LYS A CA 1
ATOM 2422 C C . LYS A 1 322 ? 34.758 19.823 -29.599 1.00 46.56 322 LYS A C 1
ATOM 2424 O O . LYS A 1 322 ? 34.389 20.630 -30.455 1.00 46.56 322 LYS A O 1
ATOM 2429 N N . PRO A 1 323 ? 34.596 20.083 -28.290 1.00 44.53 323 PRO A N 1
ATOM 2430 C CA . PRO A 1 323 ? 34.316 21.436 -27.850 1.00 44.53 323 PRO A CA 1
ATOM 2431 C C . PRO A 1 323 ? 35.519 22.278 -28.274 1.00 44.53 323 PRO A C 1
ATOM 2433 O O . PRO A 1 323 ? 36.654 21.983 -27.888 1.00 44.53 323 PRO A O 1
ATOM 2436 N N . LYS A 1 324 ? 35.286 23.295 -29.110 1.00 41.38 324 LYS A N 1
ATOM 2437 C CA . LYS A 1 324 ? 36.273 24.356 -29.314 1.00 41.38 324 LYS A CA 1
ATOM 2438 C C . LYS A 1 324 ? 36.584 24.904 -27.920 1.00 41.38 324 LYS A C 1
ATOM 2440 O O . LYS A 1 324 ? 35.677 25.333 -27.223 1.00 41.38 324 LYS A O 1
ATOM 2445 N N . THR A 1 325 ? 37.827 24.688 -27.498 1.00 39.56 325 THR A N 1
ATOM 2446 C CA . THR A 1 325 ? 38.567 25.254 -26.360 1.00 39.56 325 THR A CA 1
ATOM 2447 C C . THR A 1 325 ? 37.792 25.872 -25.183 1.00 39.56 325 THR A C 1
ATOM 2449 O O . THR A 1 325 ? 36.942 26.741 -25.322 1.00 39.56 325 THR A O 1
ATOM 2452 N N . ARG A 1 326 ? 38.243 25.512 -23.973 1.00 36.59 326 ARG A N 1
ATOM 2453 C CA . ARG A 1 326 ? 37.796 25.941 -22.627 1.00 36.59 326 ARG A CA 1
ATOM 2454 C C . ARG A 1 326 ? 37.651 27.465 -22.405 1.00 36.59 326 ARG A C 1
ATOM 2456 O O . ARG A 1 326 ? 37.156 27.865 -21.357 1.00 36.59 326 ARG A O 1
ATOM 2463 N N . THR A 1 327 ? 38.052 28.292 -23.362 1.00 38.00 327 THR A N 1
ATOM 2464 C CA . THR A 1 327 ? 38.084 29.756 -23.283 1.00 38.00 327 THR A CA 1
ATOM 2465 C C . THR A 1 327 ? 36.748 30.426 -23.645 1.00 38.00 327 THR A C 1
ATOM 2467 O O . THR A 1 327 ? 36.524 31.544 -23.208 1.00 38.00 327 THR A O 1
ATOM 2470 N N . GLU A 1 328 ? 35.814 29.768 -24.347 1.00 38.03 328 GLU A N 1
ATOM 2471 C CA . GLU A 1 328 ? 34.549 30.420 -24.773 1.00 38.03 328 GLU A CA 1
ATOM 2472 C C . GLU A 1 328 ? 33.317 30.107 -23.899 1.00 38.03 328 GLU A C 1
ATOM 2474 O O . GLU A 1 328 ? 32.256 30.692 -24.089 1.00 38.03 328 GLU A O 1
ATOM 2479 N N . MET A 1 329 ? 33.422 29.228 -22.893 1.00 39.91 329 MET A N 1
ATOM 2480 C CA . MET A 1 329 ? 32.305 28.960 -21.961 1.00 39.91 329 MET A CA 1
ATOM 2481 C C . MET A 1 329 ? 32.173 29.993 -20.829 1.00 39.91 329 MET A C 1
ATOM 2483 O O . MET A 1 329 ? 31.195 29.954 -20.084 1.00 39.91 329 MET A O 1
ATOM 2487 N N . ILE A 1 330 ? 33.136 30.905 -20.692 1.00 38.00 330 ILE A N 1
ATOM 2488 C CA . ILE A 1 330 ? 33.101 32.015 -19.737 1.00 38.00 330 ILE A CA 1
ATOM 2489 C C . ILE A 1 330 ? 33.100 33.299 -20.559 1.00 38.00 330 ILE A C 1
ATOM 2491 O O . ILE A 1 330 ? 34.145 33.908 -20.704 1.00 38.00 330 ILE A O 1
ATOM 2495 N N . LEU A 1 331 ? 31.968 33.636 -21.179 1.00 36.06 331 LEU A N 1
ATOM 2496 C CA . LEU A 1 331 ? 31.544 34.987 -21.592 1.00 36.06 331 LEU A CA 1
ATOM 2497 C C . LEU A 1 331 ? 30.499 34.862 -22.706 1.00 36.06 331 LEU A C 1
ATOM 2499 O O . LEU A 1 331 ? 30.822 34.886 -23.891 1.00 36.06 331 LEU A O 1
ATOM 2503 N N . LYS A 1 332 ? 29.230 34.773 -22.314 1.00 27.78 332 LYS A N 1
ATOM 2504 C CA . LYS A 1 332 ? 28.196 35.750 -22.692 1.00 27.78 332 LYS A CA 1
ATOM 2505 C C . LYS A 1 332 ? 26.904 35.449 -21.910 1.00 27.78 332 LYS A C 1
ATOM 2507 O O . LYS A 1 332 ? 26.685 34.279 -21.593 1.00 27.78 332 LYS A O 1
ATOM 2512 N N . PRO A 1 333 ? 26.169 36.503 -21.511 1.00 38.50 333 PRO A N 1
ATOM 2513 C CA . PRO A 1 333 ? 25.139 36.470 -20.468 1.00 38.50 333 PRO A CA 1
ATOM 2514 C C . PRO A 1 333 ? 23.934 35.588 -20.794 1.00 38.50 333 PRO A C 1
ATOM 2516 O O . PRO A 1 333 ? 23.620 35.429 -21.997 1.00 38.50 333 PRO A O 1
#